Protein AF-A0A410DU16-F1 (afdb_monomer)

Organism: NCBI:txid2320868

pLDDT: mean 86.88, std 10.23, range [39.84, 97.38]

Nearest PDB structures (foldseek):
  6nq8-assembly2_B  TM=3.163E-01  e=2.434E+00  Bacillus subtilis subsp. subtilis str. 168
  6nq9-assembly3_C  TM=3.481E-01  e=3.899E+00  Bacillus subtilis subsp. subtilis str. 168
  5msj-assembly3_S  TM=2.789E-01  e=2.192E+00  Mus musculus
  4pgw-assembly1_A  TM=3.242E-01  e=4.562E+00  Bacillus subtilis subsp. subtilis str. 168

Secondary structure (DSSP, 8-state):
-HHHHHHHHHH--HHHHHHHHHHHHHHHHHHHHHHHHHHHHHHHHHHHHHHHHHHHHHHHHHIIIIIHHHHHHHHTTBTTHHHHGGGG---TT--HHHHHHHHHHHHHS---B-TTSS-HHHHHHHHHHHHHHHHHHHT-HHHHT-HHHHHHHHHHHHHHHHHHH-S-SSS--HHHHHHHHHHHHHHHHHHHHHHHHHHHHHHHH-HHHHHHHHHT-TTSHHHHHHTT--

Structure (mmCIF, N/CA/C/O backbone):
data_AF-A0A410DU16-F1
#
_entry.id   AF-A0A410DU16-F1
#
loop_
_atom_site.group_PDB
_atom_site.id
_atom_site.type_symbol
_atom_site.label_atom_id
_atom_site.label_alt_id
_atom_site.label_comp_id
_atom_site.label_asym_id
_atom_site.label_entity_id
_atom_site.label_seq_id
_atom_site.pdbx_PDB_ins_code
_atom_site.Cartn_x
_atom_site.Cartn_y
_atom_site.Cartn_z
_atom_site.occupancy
_atom_site.B_iso_or_equiv
_atom_site.auth_seq_id
_atom_site.auth_comp_id
_atom_site.auth_asym_id
_atom_site.auth_atom_id
_atom_site.pdbx_PDB_model_num
ATOM 1 N N . MET A 1 1 ? 30.727 -15.711 -45.299 1.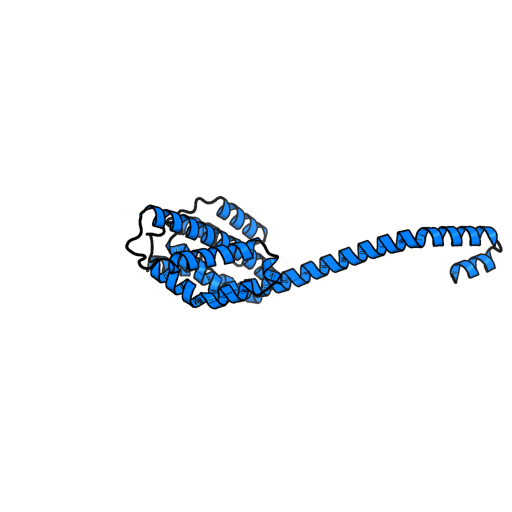00 63.16 1 MET A N 1
ATOM 2 C CA . MET A 1 1 ? 31.131 -16.554 -46.452 1.00 63.16 1 MET A CA 1
ATOM 3 C C . MET A 1 1 ? 31.460 -15.746 -47.708 1.00 63.16 1 MET A C 1
ATOM 5 O O . MET A 1 1 ? 32.570 -15.882 -48.192 1.00 63.16 1 MET A O 1
ATOM 9 N N . ILE A 1 2 ? 30.568 -14.872 -48.199 1.00 74.00 2 ILE A N 1
ATOM 10 C CA . ILE A 1 2 ? 30.805 -14.044 -49.408 1.00 74.00 2 ILE A CA 1
ATOM 11 C C . ILE A 1 2 ? 32.079 -13.181 -49.290 1.00 74.00 2 ILE A C 1
ATOM 13 O O . ILE A 1 2 ? 32.863 -13.114 -50.229 1.00 74.00 2 ILE A O 1
ATOM 17 N N . PHE A 1 3 ? 32.337 -12.606 -48.112 1.00 75.94 3 PHE A N 1
ATOM 18 C CA . PHE A 1 3 ? 33.553 -11.828 -47.848 1.00 75.94 3 PHE A CA 1
ATOM 19 C C . PHE A 1 3 ? 34.852 -12.648 -47.937 1.00 75.94 3 PHE A C 1
ATOM 21 O O . PHE A 1 3 ? 35.822 -12.162 -48.506 1.00 75.94 3 PHE A O 1
ATOM 28 N N . TYR A 1 4 ? 34.865 -13.905 -47.474 1.00 71.38 4 TYR A N 1
ATOM 29 C CA . TYR A 1 4 ? 36.048 -14.772 -47.590 1.00 71.38 4 TYR A CA 1
ATOM 30 C C . TYR A 1 4 ? 36.298 -15.211 -49.039 1.00 71.38 4 TYR A C 1
ATOM 32 O O . TYR A 1 4 ? 37.446 -15.276 -49.465 1.00 71.38 4 TYR A O 1
ATOM 40 N N . PHE A 1 5 ? 35.242 -15.451 -49.829 1.00 72.50 5 PHE A N 1
ATOM 41 C CA . PHE A 1 5 ? 35.388 -15.704 -51.269 1.00 72.50 5 PHE A CA 1
ATOM 42 C C . PHE A 1 5 ? 35.976 -14.493 -52.004 1.00 72.50 5 PHE A C 1
ATOM 44 O O . PHE A 1 5 ? 36.846 -14.656 -52.856 1.00 72.50 5 PHE A O 1
ATOM 51 N N . LEU A 1 6 ? 35.552 -13.282 -51.632 1.00 76.25 6 LEU A N 1
ATOM 52 C CA . LEU A 1 6 ? 36.102 -12.037 -52.167 1.00 76.25 6 LEU A CA 1
ATOM 53 C C . LEU A 1 6 ? 37.576 -11.845 -51.761 1.00 76.25 6 LEU A C 1
ATOM 55 O O . LEU A 1 6 ? 38.395 -11.443 -52.582 1.00 76.25 6 LEU A O 1
ATOM 59 N N . GLN A 1 7 ? 37.927 -12.188 -50.519 1.00 76.25 7 GLN A N 1
ATOM 60 C CA . GLN A 1 7 ? 39.298 -12.137 -50.005 1.00 76.25 7 GLN A CA 1
ATOM 61 C C . GLN A 1 7 ? 40.228 -13.113 -50.739 1.00 76.25 7 GLN A C 1
ATOM 63 O O . GLN A 1 7 ? 41.315 -12.714 -51.149 1.00 76.25 7 GLN A O 1
ATOM 68 N N . ILE A 1 8 ? 39.792 -14.354 -50.979 1.00 76.12 8 ILE A N 1
ATOM 69 C CA . ILE A 1 8 ? 40.562 -15.342 -51.755 1.00 76.12 8 ILE A CA 1
ATOM 70 C C . ILE A 1 8 ? 40.748 -14.872 -53.200 1.00 76.12 8 ILE A C 1
ATOM 72 O O . ILE A 1 8 ? 41.833 -15.023 -53.753 1.00 76.12 8 ILE A O 1
ATOM 76 N N . TYR A 1 9 ? 39.716 -14.275 -53.801 1.00 75.75 9 TYR A N 1
ATOM 77 C CA . TYR A 1 9 ? 39.776 -13.767 -55.173 1.00 75.75 9 TYR A CA 1
ATOM 78 C C . TYR A 1 9 ? 40.723 -12.564 -55.333 1.00 75.75 9 TYR A C 1
ATOM 80 O O . TYR A 1 9 ? 41.371 -12.427 -56.366 1.00 75.75 9 TYR A O 1
ATOM 88 N N . ILE A 1 10 ? 40.825 -11.692 -54.324 1.00 73.94 10 ILE A N 1
ATOM 89 C CA . ILE A 1 10 ? 41.677 -10.491 -54.377 1.00 73.94 10 ILE A CA 1
ATOM 90 C C . ILE A 1 10 ? 43.120 -10.806 -53.956 1.00 73.94 10 ILE A C 1
ATOM 92 O O . ILE A 1 10 ? 44.061 -10.427 -54.650 1.00 73.94 10 ILE A O 1
ATOM 96 N N . PHE A 1 11 ? 43.312 -11.513 -52.841 1.00 75.62 11 PHE A N 1
ATOM 97 C CA . PHE A 1 11 ? 44.629 -11.699 -52.219 1.00 75.62 11 PHE A CA 1
ATOM 98 C C . PHE A 1 11 ? 45.297 -13.033 -52.566 1.00 75.62 11 PHE A C 1
ATOM 100 O O . PHE A 1 11 ? 46.478 -13.198 -52.283 1.00 75.62 11 PHE A O 1
ATOM 107 N N . HIS A 1 12 ? 44.571 -13.969 -53.189 1.00 68.56 12 HIS A N 1
ATOM 108 C CA . HIS A 1 12 ? 45.061 -15.278 -53.644 1.00 68.56 12 HIS A CA 1
ATOM 109 C C . HIS A 1 12 ? 45.703 -16.170 -52.555 1.00 68.56 12 HIS A C 1
ATOM 111 O O . HIS A 1 12 ? 46.199 -17.251 -52.874 1.00 68.56 12 HIS A O 1
ATOM 117 N N . ASP A 1 13 ? 45.643 -15.787 -51.273 1.00 73.69 13 ASP A N 1
ATOM 118 C CA . ASP A 1 13 ? 46.157 -16.584 -50.156 1.00 73.69 13 ASP A CA 1
ATOM 119 C C . ASP A 1 13 ? 45.062 -17.455 -49.526 1.00 73.69 13 ASP A C 1
ATOM 121 O O . ASP A 1 13 ? 44.269 -17.042 -48.670 1.00 73.69 13 ASP A O 1
ATOM 125 N N . GLN A 1 14 ? 45.008 -18.698 -49.997 1.00 69.81 14 GLN A N 1
ATOM 126 C CA . GLN A 1 14 ? 44.018 -19.683 -49.574 1.00 69.81 14 GLN A CA 1
ATOM 127 C C . GLN A 1 14 ? 44.286 -20.229 -48.166 1.00 69.81 14 GLN A C 1
ATOM 129 O O . GLN A 1 14 ? 43.339 -20.625 -47.486 1.00 69.81 14 GLN A O 1
ATOM 134 N N . ARG A 1 15 ? 45.549 -20.263 -47.718 1.00 76.44 15 ARG A N 1
ATOM 135 C CA . ARG A 1 15 ? 45.917 -20.870 -46.428 1.00 76.44 15 ARG A CA 1
ATOM 136 C C . ARG A 1 15 ? 45.586 -19.938 -45.280 1.00 76.44 15 ARG A C 1
ATOM 138 O O . ARG A 1 15 ? 44.932 -20.368 -44.332 1.00 76.44 15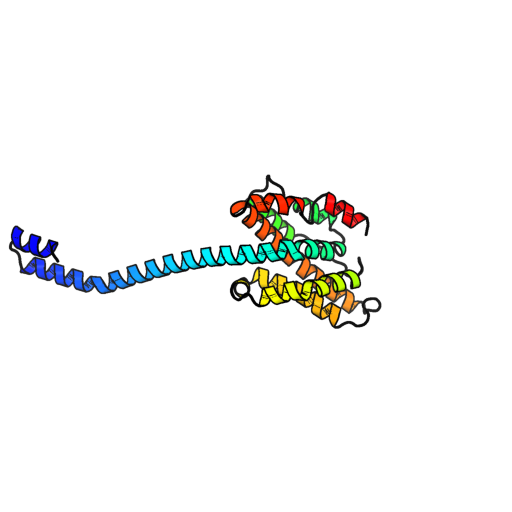 ARG A O 1
ATOM 145 N N . ASP A 1 16 ? 45.949 -18.671 -45.414 1.00 76.62 16 ASP A N 1
ATOM 146 C CA . ASP A 1 16 ? 45.667 -17.671 -44.387 1.00 76.62 16 ASP A CA 1
ATOM 147 C C . ASP A 1 16 ? 44.161 -17.442 -44.261 1.00 76.62 16 ASP A C 1
ATOM 149 O O . ASP A 1 16 ? 43.613 -17.427 -43.160 1.00 76.62 16 ASP A O 1
ATOM 153 N N . THR A 1 17 ? 43.446 -17.398 -45.390 1.00 80.00 17 THR A N 1
ATOM 154 C CA . THR A 1 17 ? 41.983 -17.271 -45.364 1.00 80.00 17 THR A CA 1
ATOM 155 C C . THR A 1 17 ? 41.303 -18.487 -44.720 1.00 80.00 17 THR A C 1
ATOM 157 O O . THR A 1 17 ? 40.337 -18.324 -43.974 1.00 80.00 17 THR A O 1
ATOM 160 N N . ALA A 1 18 ? 41.805 -19.706 -44.958 1.00 77.62 18 ALA A N 1
ATOM 161 C CA . ALA A 1 18 ? 41.285 -20.913 -44.313 1.00 77.62 18 ALA A CA 1
ATOM 162 C C . ALA A 1 18 ? 41.572 -20.940 -42.802 1.00 77.62 18 ALA A C 1
ATOM 164 O O . ALA A 1 18 ? 40.708 -21.350 -42.026 1.00 77.62 18 ALA A O 1
ATOM 165 N N . PHE A 1 19 ? 42.751 -20.473 -42.381 1.00 81.31 19 PHE A N 1
ATOM 166 C CA . PHE A 1 19 ? 43.105 -20.341 -40.968 1.00 81.31 19 PHE A CA 1
ATOM 167 C C . PHE A 1 19 ? 42.187 -19.344 -40.250 1.00 81.31 19 PHE A C 1
ATOM 169 O O . PHE A 1 19 ? 41.628 -19.681 -39.206 1.00 81.31 19 PHE A O 1
ATOM 176 N N . TYR A 1 20 ? 41.943 -18.168 -40.840 1.00 82.12 20 TYR A N 1
ATOM 177 C CA . TYR A 1 20 ? 41.002 -17.190 -40.285 1.00 82.12 20 TYR A CA 1
ATOM 178 C C . TYR A 1 20 ? 39.572 -17.729 -40.216 1.00 82.12 20 TYR A C 1
ATOM 180 O O . TYR A 1 20 ? 38.911 -17.570 -39.196 1.00 82.12 20 TYR A O 1
ATOM 188 N N . LEU A 1 21 ? 39.112 -18.451 -41.242 1.00 82.12 21 LEU A N 1
ATOM 189 C CA . LEU A 1 21 ? 37.781 -19.061 -41.235 1.00 82.12 21 LEU A CA 1
ATOM 190 C C . LEU A 1 21 ? 37.626 -20.100 -40.114 1.00 82.12 21 LEU A C 1
ATOM 192 O O . LEU A 1 21 ? 36.591 -20.129 -39.450 1.00 82.12 21 LEU A O 1
ATOM 196 N N . LEU A 1 22 ? 38.640 -20.941 -39.884 1.00 83.19 22 LEU A N 1
ATOM 197 C CA . LEU A 1 22 ? 38.643 -21.910 -38.782 1.00 83.19 22 LEU A CA 1
ATOM 198 C C . LEU A 1 22 ? 38.679 -21.223 -37.416 1.00 83.19 22 LEU A C 1
ATOM 200 O O . LEU A 1 22 ? 37.974 -21.653 -36.503 1.00 83.19 22 LEU A O 1
ATOM 204 N N . GLN A 1 23 ? 39.466 -20.154 -37.283 1.00 84.62 23 GLN A N 1
ATOM 205 C CA . GLN A 1 23 ? 39.518 -19.346 -36.071 1.00 84.62 23 GLN A CA 1
ATOM 206 C C . GLN A 1 23 ? 38.150 -18.719 -35.774 1.00 84.62 23 GLN A C 1
ATOM 208 O O . GLN A 1 23 ? 37.634 -18.884 -34.671 1.00 84.62 23 GLN A O 1
ATOM 213 N N . ASP A 1 24 ? 37.519 -18.080 -36.758 1.0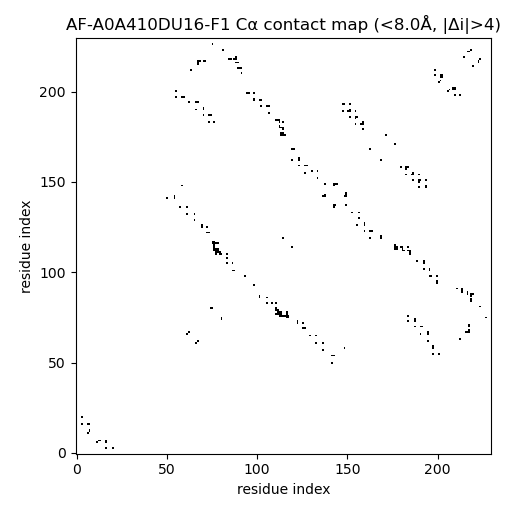0 85.75 24 ASP A N 1
ATOM 214 C CA . ASP A 1 24 ? 36.195 -17.476 -36.600 1.00 85.75 24 ASP A CA 1
ATOM 215 C C . ASP A 1 24 ? 35.138 -18.531 -36.254 1.00 85.75 24 ASP A C 1
ATOM 217 O O . ASP A 1 24 ? 34.347 -18.332 -35.331 1.00 85.75 24 ASP A O 1
ATOM 221 N N . LEU A 1 25 ? 35.172 -19.697 -36.910 1.00 87.44 25 LEU A N 1
ATOM 222 C CA . LEU A 1 25 ? 34.283 -20.820 -36.601 1.00 87.44 25 LEU A CA 1
ATOM 223 C C . LEU A 1 25 ? 34.469 -21.330 -35.162 1.00 87.44 25 LEU A C 1
ATOM 225 O O . LEU A 1 25 ? 33.485 -21.681 -34.513 1.00 87.44 25 LEU A O 1
ATOM 229 N N . ALA A 1 26 ? 35.700 -21.331 -34.644 1.00 90.12 26 ALA A N 1
ATOM 230 C CA . ALA A 1 26 ? 35.985 -21.692 -33.257 1.00 90.12 26 ALA A CA 1
ATOM 231 C C . ALA A 1 26 ? 35.434 -20.664 -32.248 1.00 90.12 26 ALA A C 1
ATOM 233 O O . ALA A 1 26 ? 35.103 -21.037 -31.122 1.00 90.12 26 ALA A O 1
ATOM 234 N N . PHE A 1 27 ? 35.280 -19.394 -32.644 1.00 91.50 27 PHE A N 1
ATOM 235 C CA . PHE A 1 27 ? 34.684 -18.339 -31.814 1.00 91.50 27 PHE A CA 1
ATOM 236 C C . PHE A 1 27 ? 33.149 -18.265 -31.894 1.00 91.50 27 PHE A C 1
ATOM 238 O O . PHE A 1 27 ? 32.527 -17.736 -30.969 1.00 91.50 27 PHE A O 1
ATOM 245 N N . VAL A 1 28 ? 32.513 -18.831 -32.930 1.00 94.25 28 VAL A N 1
ATOM 246 C CA . VAL A 1 28 ? 31.042 -18.831 -33.083 1.00 94.25 28 VAL A CA 1
ATOM 247 C C . VAL A 1 28 ? 30.305 -19.373 -31.846 1.00 94.25 28 VAL A C 1
ATOM 249 O O . VAL A 1 28 ? 29.375 -18.700 -31.399 1.00 94.25 28 VAL A O 1
ATOM 252 N N . PRO A 1 29 ? 30.680 -20.519 -31.234 1.00 93.38 29 PRO A N 1
ATOM 253 C CA . PRO A 1 29 ? 29.988 -21.020 -30.045 1.00 93.38 29 PRO A CA 1
ATOM 254 C C . PRO A 1 29 ? 29.987 -20.018 -28.884 1.00 93.38 29 PRO A C 1
ATOM 256 O O . PRO A 1 29 ? 28.958 -19.822 -28.240 1.00 93.38 29 PRO A O 1
ATOM 259 N N . LEU A 1 30 ? 31.113 -19.333 -28.656 1.00 94.50 30 LEU A N 1
ATOM 260 C CA . LEU A 1 30 ? 31.225 -18.303 -27.623 1.00 94.50 30 LEU A CA 1
ATOM 261 C C . LEU A 1 30 ? 30.321 -17.105 -27.939 1.00 94.50 30 LEU A C 1
ATOM 263 O O . LEU A 1 30 ? 29.602 -16.626 -27.063 1.00 94.50 30 LEU A O 1
ATOM 267 N N . GLN A 1 31 ? 30.317 -16.648 -29.193 1.00 94.69 31 GLN A N 1
ATOM 268 C CA . GLN A 1 31 ? 29.460 -15.548 -29.632 1.00 94.69 31 GLN A CA 1
ATOM 269 C C . GLN A 1 31 ? 27.975 -15.883 -29.454 1.00 94.69 31 GLN A C 1
ATOM 271 O O . GLN A 1 31 ? 27.224 -15.056 -28.941 1.00 94.69 31 GLN A O 1
ATOM 276 N N . VAL A 1 32 ? 27.553 -17.092 -29.834 1.00 96.50 32 VAL A N 1
ATOM 277 C CA . VAL A 1 32 ? 26.163 -17.544 -29.673 1.00 96.50 32 VAL A CA 1
ATOM 278 C C . VAL A 1 32 ? 25.769 -17.562 -28.197 1.00 96.50 32 VAL A C 1
ATOM 280 O O . VAL A 1 32 ? 24.693 -17.066 -27.869 1.00 96.50 32 VAL A O 1
ATOM 283 N N . ILE A 1 33 ? 26.633 -18.046 -27.297 1.00 96.94 33 ILE A N 1
ATOM 284 C CA . ILE A 1 33 ? 26.373 -18.022 -25.846 1.00 96.94 33 ILE A CA 1
ATOM 285 C C . ILE A 1 33 ? 26.183 -16.583 -25.352 1.00 96.94 33 ILE A C 1
ATOM 287 O O . ILE A 1 33 ? 25.196 -16.296 -24.678 1.00 96.94 33 ILE A O 1
ATOM 291 N N . ILE A 1 34 ? 27.090 -15.670 -25.715 1.00 96.62 34 ILE A N 1
ATOM 292 C CA . ILE A 1 34 ? 27.022 -14.265 -25.286 1.00 96.62 34 ILE A CA 1
ATOM 293 C C . ILE A 1 34 ? 25.732 -13.614 -25.787 1.00 96.62 34 ILE A C 1
ATOM 295 O O . ILE A 1 34 ? 24.997 -13.019 -25.003 1.00 96.62 34 ILE A O 1
ATOM 299 N N . VAL A 1 35 ? 25.430 -13.753 -27.080 1.00 97.12 35 VAL A N 1
ATOM 300 C CA . VAL A 1 35 ? 24.218 -13.185 -27.683 1.00 97.12 35 VAL A CA 1
ATOM 301 C C . VAL A 1 35 ? 22.961 -13.773 -27.041 1.00 97.12 35 VAL A C 1
ATOM 303 O O . VAL A 1 35 ? 22.036 -13.023 -26.749 1.00 97.12 35 VAL A O 1
ATOM 306 N N . THR A 1 36 ? 22.938 -15.076 -26.756 1.00 97.06 36 THR A N 1
ATOM 307 C CA . THR A 1 36 ? 21.795 -15.731 -26.098 1.00 97.06 36 THR A CA 1
ATOM 308 C C . THR A 1 36 ? 21.575 -15.182 -24.689 1.00 97.06 36 THR A C 1
ATOM 310 O O . THR A 1 36 ? 20.462 -14.783 -24.368 1.00 97.06 36 THR A O 1
ATOM 313 N N . ILE A 1 37 ? 22.630 -15.057 -23.872 1.00 96.31 37 ILE A N 1
ATOM 314 C CA . ILE A 1 37 ? 22.531 -14.479 -22.519 1.00 96.31 37 ILE A CA 1
ATOM 315 C C . ILE A 1 37 ? 22.039 -13.027 -22.575 1.00 96.31 37 ILE A C 1
ATOM 317 O O . ILE A 1 37 ? 21.200 -12.630 -21.767 1.00 96.31 37 ILE A O 1
ATOM 321 N N . LEU A 1 38 ? 22.542 -12.234 -23.524 1.00 96.88 38 LEU A N 1
ATOM 322 C CA . LEU A 1 38 ? 22.115 -10.845 -23.698 1.00 96.88 38 LEU A CA 1
ATOM 323 C C . LEU A 1 38 ? 20.640 -10.752 -24.102 1.00 96.88 38 LEU A C 1
ATOM 325 O O . LEU A 1 38 ? 19.900 -9.956 -23.524 1.00 96.88 38 LEU A O 1
ATOM 329 N N . ILE A 1 39 ? 20.199 -11.573 -25.059 1.00 96.56 39 ILE A N 1
ATOM 330 C CA . ILE A 1 39 ? 18.793 -11.626 -25.474 1.00 96.56 39 ILE A CA 1
ATOM 331 C C . ILE A 1 39 ? 17.915 -12.049 -24.296 1.00 96.56 39 ILE A C 1
ATOM 333 O O . ILE A 1 39 ? 16.936 -11.362 -24.012 1.00 96.56 39 ILE A O 1
ATOM 337 N N . ASP A 1 40 ? 18.285 -13.099 -23.562 1.00 95.56 40 ASP A N 1
ATOM 338 C CA . ASP A 1 40 ? 17.541 -13.566 -22.388 1.00 95.56 40 ASP A CA 1
ATOM 339 C C . ASP A 1 40 ? 17.396 -12.471 -21.327 1.00 95.56 40 ASP A C 1
ATOM 341 O O . ASP A 1 40 ? 16.327 -12.313 -20.739 1.00 95.56 40 ASP A O 1
ATOM 345 N N . GLN A 1 41 ? 18.446 -11.686 -21.074 1.00 93.81 41 GLN A N 1
ATOM 346 C CA . GLN A 1 41 ? 18.384 -10.566 -20.131 1.00 93.81 41 GLN A CA 1
ATOM 347 C C . GLN A 1 41 ? 17.433 -9.464 -20.606 1.00 93.81 41 GLN A C 1
ATOM 349 O O . GLN A 1 41 ? 16.646 -8.953 -19.810 1.00 93.81 41 GLN A O 1
ATOM 354 N N . ILE A 1 42 ? 17.473 -9.117 -21.894 1.00 95.38 42 ILE A N 1
ATOM 355 C CA . ILE A 1 42 ? 16.580 -8.108 -22.481 1.00 95.38 42 ILE A CA 1
ATOM 356 C C . ILE A 1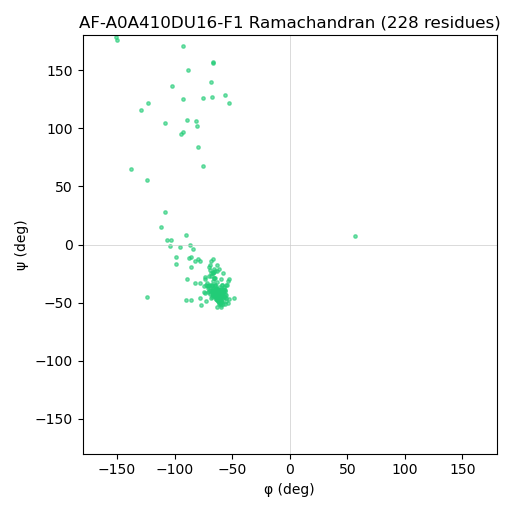 42 ? 15.123 -8.581 -22.423 1.00 95.38 42 ILE A C 1
ATOM 358 O O . ILE A 1 42 ? 14.240 -7.806 -22.048 1.00 95.38 42 ILE A O 1
ATOM 362 N N . VAL A 1 43 ? 14.869 -9.848 -22.760 1.00 94.62 43 VAL A N 1
ATOM 363 C CA . VAL A 1 43 ? 13.534 -10.458 -22.693 1.00 94.62 43 VAL A CA 1
ATOM 364 C C . VAL A 1 43 ? 13.022 -10.444 -21.255 1.00 94.62 43 VAL A C 1
ATOM 366 O O . VAL A 1 43 ? 11.950 -9.895 -21.010 1.00 94.62 43 VAL A O 1
ATOM 369 N N . LYS A 1 44 ? 13.817 -10.924 -20.290 1.00 89.88 44 LYS A N 1
ATOM 370 C CA . LYS A 1 44 ? 13.455 -10.913 -18.862 1.00 89.88 44 LYS A CA 1
ATOM 371 C C . LYS A 1 44 ? 13.165 -9.510 -18.345 1.00 89.88 44 LYS A C 1
ATOM 373 O O . LYS A 1 44 ? 12.204 -9.315 -17.608 1.00 89.88 44 LYS A O 1
ATOM 378 N N . TYR A 1 45 ? 13.969 -8.524 -18.734 1.00 86.81 45 TYR A N 1
ATOM 379 C CA . TYR A 1 45 ? 13.750 -7.136 -18.333 1.00 86.81 45 TYR A CA 1
ATOM 380 C C . TYR A 1 45 ? 12.410 -6.599 -18.851 1.00 86.81 45 TYR A C 1
ATOM 382 O O . TYR A 1 45 ? 11.666 -5.953 -18.114 1.00 86.81 45 TYR A O 1
ATOM 390 N N . LYS A 1 46 ? 12.067 -6.905 -20.106 1.00 88.25 46 LYS A N 1
ATOM 391 C CA . LYS A 1 46 ? 10.783 -6.511 -20.691 1.00 88.25 46 LYS A CA 1
ATOM 392 C C . LYS A 1 46 ? 9.602 -7.225 -20.028 1.00 88.25 46 LYS A C 1
ATOM 394 O O . LYS A 1 46 ? 8.619 -6.570 -19.694 1.00 88.25 46 LYS A O 1
ATOM 399 N N . GLU A 1 47 ? 9.718 -8.527 -19.777 1.00 86.81 47 GLU A N 1
ATOM 400 C CA . GLU A 1 47 ? 8.701 -9.301 -19.053 1.00 86.81 47 GLU A CA 1
ATOM 401 C C . GLU A 1 47 ? 8.456 -8.746 -17.646 1.00 86.81 47 GLU A C 1
ATOM 403 O O . GLU A 1 47 ? 7.306 -8.590 -17.239 1.00 86.81 47 GLU A O 1
ATOM 408 N N . GLN A 1 48 ? 9.517 -8.370 -16.924 1.00 81.25 48 GLN A N 1
ATOM 409 C CA . GLN A 1 48 ? 9.400 -7.731 -15.610 1.00 81.25 48 GLN A CA 1
ATOM 410 C C . GLN A 1 48 ? 8.630 -6.407 -15.678 1.00 81.25 48 GLN A C 1
ATOM 412 O O . GLN A 1 48 ? 7.762 -6.165 -14.839 1.00 81.25 48 GLN A O 1
ATOM 417 N N . GLN A 1 49 ? 8.899 -5.563 -16.679 1.00 79.38 49 GLN A N 1
ATOM 418 C CA . GLN A 1 49 ? 8.156 -4.311 -16.859 1.00 79.38 49 GLN A CA 1
ATOM 419 C C . GLN A 1 49 ? 6.674 -4.548 -17.175 1.00 79.38 49 GLN A C 1
ATOM 421 O O . GLN A 1 49 ? 5.806 -3.871 -16.618 1.00 79.38 49 GLN A O 1
ATOM 426 N N . ASP A 1 50 ? 6.375 -5.502 -18.056 1.00 81.19 50 ASP A N 1
ATOM 427 C CA . ASP A 1 50 ? 4.998 -5.825 -18.435 1.00 81.19 50 ASP A CA 1
ATOM 428 C C . ASP A 1 50 ? 4.223 -6.435 -17.261 1.00 81.19 50 ASP A C 1
ATOM 430 O O . ASP A 1 50 ? 3.054 -6.098 -17.048 1.00 81.19 50 ASP A O 1
ATOM 434 N N . ASN A 1 51 ? 4.872 -7.278 -16.456 1.00 79.50 51 ASN A N 1
ATOM 435 C CA . ASN A 1 51 ? 4.297 -7.801 -15.220 1.00 79.50 51 ASN A CA 1
ATOM 436 C C . ASN A 1 51 ? 4.018 -6.669 -14.231 1.00 79.50 51 ASN A C 1
ATOM 438 O O . ASN A 1 51 ? 2.887 -6.550 -13.764 1.00 79.50 51 ASN A O 1
ATOM 442 N N . PHE A 1 52 ? 4.983 -5.777 -13.991 1.00 77.12 52 PHE A N 1
ATOM 443 C CA . PHE A 1 52 ? 4.800 -4.642 -13.087 1.00 77.12 52 PHE A CA 1
ATOM 444 C C . PHE A 1 52 ? 3.590 -3.781 -13.474 1.00 77.12 52 PHE A C 1
ATOM 446 O O . PHE A 1 52 ? 2.762 -3.464 -12.624 1.00 77.12 52 PHE A O 1
ATOM 453 N N . LYS A 1 53 ? 3.408 -3.484 -14.768 1.00 77.19 53 LYS A N 1
ATOM 454 C CA . LYS A 1 53 ? 2.220 -2.761 -15.255 1.00 77.19 53 LYS A CA 1
ATOM 455 C C . LYS A 1 53 ? 0.917 -3.503 -14.962 1.00 77.19 53 LYS A C 1
ATOM 457 O O . LYS A 1 53 ? -0.043 -2.876 -14.517 1.00 77.19 53 LYS A O 1
ATOM 462 N N . LYS A 1 54 ? 0.869 -4.819 -15.199 1.00 80.69 54 LYS A N 1
ATOM 463 C CA . LYS A 1 54 ? -0.318 -5.644 -14.912 1.00 80.69 54 LYS A CA 1
ATOM 464 C C . LYS A 1 54 ? -0.653 -5.630 -13.423 1.00 80.69 54 LYS A C 1
ATOM 466 O O . LYS A 1 54 ? -1.805 -5.400 -13.072 1.00 80.69 54 LYS A O 1
ATOM 471 N N . ILE A 1 55 ? 0.342 -5.817 -12.560 1.00 81.19 55 ILE A N 1
ATOM 472 C CA . ILE A 1 55 ? 0.175 -5.767 -11.102 1.00 81.19 55 ILE A CA 1
ATOM 473 C C . ILE A 1 55 ? -0.348 -4.403 -10.657 1.00 81.19 55 ILE A C 1
ATOM 475 O O . ILE A 1 55 ? -1.324 -4.341 -9.914 1.00 81.19 55 ILE A O 1
ATOM 479 N N . SER A 1 56 ? 0.222 -3.311 -11.163 1.00 81.81 56 SER A N 1
ATOM 480 C CA . SER A 1 56 ? -0.213 -1.957 -10.815 1.00 81.81 56 SER A CA 1
ATOM 481 C C . SER A 1 56 ? -1.680 -1.679 -11.139 1.00 81.81 56 SER A C 1
ATOM 483 O O . SER A 1 56 ? -2.347 -0.966 -10.389 1.00 81.81 56 SER A O 1
ATOM 485 N N . VAL A 1 57 ? -2.210 -2.254 -12.225 1.00 83.44 57 VAL A N 1
ATOM 486 C CA . VAL A 1 57 ? -3.644 -2.167 -12.555 1.00 83.44 57 VAL A CA 1
ATOM 487 C C . VAL A 1 57 ? -4.483 -2.856 -11.480 1.00 83.44 57 VAL A C 1
ATOM 489 O O . VAL A 1 57 ? -5.478 -2.292 -11.026 1.00 83.44 57 VAL A O 1
ATOM 492 N N . VAL A 1 58 ? -4.067 -4.042 -11.036 1.00 87.00 58 VAL A N 1
ATOM 493 C CA . VAL A 1 58 ? -4.786 -4.813 -10.012 1.00 87.00 58 VAL A CA 1
ATOM 494 C C . VAL A 1 58 ? -4.724 -4.115 -8.649 1.00 87.00 58 VAL A C 1
ATOM 496 O O . VAL A 1 58 ? -5.757 -3.939 -8.005 1.00 87.00 58 VAL A O 1
ATOM 499 N N . ILE A 1 59 ? -3.546 -3.625 -8.249 1.00 89.06 59 ILE A N 1
ATOM 500 C CA . ILE A 1 59 ? -3.368 -2.800 -7.043 1.00 89.06 59 ILE A CA 1
ATOM 501 C C . ILE A 1 59 ? -4.273 -1.560 -7.110 1.00 89.06 59 ILE A C 1
ATOM 503 O O . ILE A 1 59 ? -4.935 -1.205 -6.132 1.00 89.06 59 ILE A O 1
ATOM 507 N N . GLY A 1 60 ? -4.357 -0.917 -8.278 1.00 88.75 60 GLY A N 1
ATOM 508 C CA . GLY A 1 60 ? -5.224 0.238 -8.483 1.00 88.75 60 GLY A CA 1
ATOM 509 C C . GLY A 1 60 ? -6.714 -0.074 -8.368 1.00 88.75 60 GLY A C 1
ATOM 510 O O . GLY A 1 60 ? -7.452 0.713 -7.766 1.00 88.75 60 GLY A O 1
ATOM 511 N N . ALA A 1 61 ? -7.157 -1.221 -8.886 1.00 88.75 61 ALA A N 1
ATOM 512 C CA . ALA A 1 61 ? -8.526 -1.699 -8.702 1.00 88.75 61 ALA A CA 1
ATOM 513 C C . ALA A 1 61 ? -8.828 -1.919 -7.211 1.00 88.75 61 ALA A C 1
ATOM 515 O O . ALA A 1 61 ? -9.802 -1.366 -6.696 1.00 88.75 61 ALA A O 1
ATOM 516 N N . PHE A 1 62 ? -7.930 -2.599 -6.488 1.00 92.25 62 PHE A N 1
ATOM 517 C CA . PHE A 1 62 ? -8.062 -2.807 -5.045 1.00 92.25 62 PHE A CA 1
ATOM 518 C C . PHE A 1 62 ? -8.204 -1.489 -4.274 1.00 92.25 62 PHE A C 1
ATOM 520 O O . PHE A 1 62 ? -9.146 -1.334 -3.494 1.00 92.25 62 PHE A O 1
ATOM 527 N N . PHE A 1 63 ? -7.313 -0.513 -4.486 1.00 92.31 63 PHE A N 1
ATOM 528 C CA . PHE A 1 63 ? -7.381 0.760 -3.758 1.00 92.31 63 PHE A CA 1
ATOM 529 C C . PHE A 1 63 ? -8.620 1.585 -4.108 1.00 92.31 63 PHE A C 1
ATOM 531 O O . PHE A 1 63 ? -9.145 2.288 -3.240 1.00 92.31 63 PHE A O 1
ATOM 538 N N . THR A 1 64 ? -9.107 1.482 -5.344 1.00 87.50 64 THR A N 1
ATOM 539 C CA . THR A 1 64 ? -10.316 2.184 -5.791 1.00 87.50 64 THR A CA 1
ATOM 540 C C . THR A 1 64 ? -11.581 1.629 -5.141 1.00 87.50 64 THR A C 1
ATOM 542 O O . THR A 1 64 ? -12.466 2.415 -4.790 1.00 87.50 64 THR A O 1
ATOM 545 N N . GLU A 1 65 ? -11.668 0.310 -4.977 1.00 88.31 65 GLU A N 1
ATOM 546 C CA . GLU A 1 65 ? -12.864 -0.375 -4.473 1.00 88.31 65 GLU A CA 1
ATOM 547 C C . GLU A 1 65 ? -12.863 -0.529 -2.948 1.00 88.31 65 GLU A C 1
ATOM 549 O O . GLU A 1 65 ? -13.842 -0.187 -2.283 1.00 88.31 65 GLU A O 1
ATOM 554 N N . THR A 1 66 ? -11.749 -0.993 -2.380 1.00 92.44 66 THR A N 1
ATOM 555 C CA . THR A 1 66 ? -11.672 -1.415 -0.975 1.00 92.44 66 THR A CA 1
ATOM 556 C C . THR A 1 66 ? -10.586 -0.662 -0.211 1.00 92.44 66 THR A C 1
ATOM 558 O O . THR A 1 66 ? -10.844 -0.169 0.888 1.00 92.44 66 THR A O 1
ATOM 561 N N . GLY A 1 67 ? -9.386 -0.518 -0.778 1.00 94.06 67 GLY A N 1
ATOM 562 C CA . GLY A 1 67 ? -8.190 -0.139 -0.022 1.00 94.06 67 GLY A CA 1
ATOM 563 C C . GLY A 1 67 ? -8.258 1.238 0.642 1.00 94.06 67 GLY A C 1
ATOM 564 O O . GLY A 1 67 ? -7.929 1.367 1.819 1.00 94.06 67 GLY A O 1
ATOM 565 N N . VAL A 1 68 ? -8.757 2.266 -0.052 1.00 93.69 68 VAL A N 1
ATOM 566 C CA . VAL A 1 68 ? -8.897 3.611 0.545 1.00 93.69 68 VAL A CA 1
ATOM 567 C C . VAL A 1 68 ? -9.893 3.612 1.712 1.00 93.69 68 VAL A C 1
ATOM 569 O O . VAL A 1 68 ? -9.651 4.252 2.734 1.00 93.69 68 VAL A O 1
ATOM 572 N N . ASN A 1 69 ? -11.005 2.884 1.590 1.00 93.56 69 ASN A N 1
ATOM 573 C CA . ASN A 1 69 ? -11.984 2.776 2.672 1.00 93.56 69 ASN A CA 1
ATOM 574 C C . ASN A 1 69 ? -11.463 1.913 3.824 1.00 93.56 69 ASN A C 1
ATOM 576 O O . ASN A 1 69 ? -11.754 2.220 4.977 1.00 93.56 69 ASN A O 1
ATOM 580 N N . ALA A 1 70 ? -10.660 0.889 3.537 1.00 95.44 70 ALA A N 1
ATOM 581 C CA . ALA A 1 70 ? -9.990 0.094 4.558 1.00 95.44 70 ALA A CA 1
ATOM 582 C C . ALA A 1 70 ? -9.028 0.959 5.382 1.00 95.44 70 ALA A C 1
ATOM 584 O O . ALA A 1 70 ? -9.101 0.931 6.605 1.00 95.44 70 ALA A O 1
ATOM 585 N N . ILE A 1 71 ? -8.226 1.820 4.740 1.00 96.38 71 ILE A N 1
ATOM 586 C CA . ILE A 1 71 ? -7.370 2.785 5.452 1.00 96.38 71 ILE A CA 1
ATOM 587 C C . ILE A 1 71 ? -8.205 3.680 6.374 1.00 96.38 71 ILE A C 1
ATOM 589 O O . ILE A 1 71 ? -7.834 3.853 7.530 1.00 96.38 71 ILE A O 1
ATOM 593 N N . ARG A 1 72 ? -9.349 4.207 5.911 1.00 93.75 72 ARG A N 1
ATOM 594 C CA . ARG A 1 72 ? -10.237 5.025 6.760 1.00 93.75 72 ARG A CA 1
ATOM 595 C C . ARG A 1 72 ? -10.757 4.249 7.971 1.00 93.75 72 ARG A C 1
ATOM 597 O O . ARG A 1 72 ? -10.611 4.723 9.091 1.00 93.75 72 ARG A O 1
ATOM 604 N N . ASN A 1 73 ? -11.296 3.049 7.755 1.00 94.31 73 ASN A N 1
ATOM 605 C CA . ASN A 1 73 ? -11.840 2.207 8.827 1.00 94.31 73 ASN A CA 1
ATOM 606 C C . ASN A 1 73 ? -10.765 1.703 9.801 1.00 94.31 73 ASN A C 1
ATOM 608 O O . ASN A 1 73 ? -11.087 1.402 10.938 1.00 94.31 73 ASN A O 1
ATOM 612 N N . LEU A 1 74 ? -9.502 1.614 9.386 1.00 95.69 74 LEU A N 1
ATOM 613 C CA . LEU A 1 74 ? -8.385 1.314 10.285 1.00 95.69 74 LEU A CA 1
ATOM 614 C C . LEU A 1 74 ? -7.894 2.577 11.015 1.00 95.69 74 LEU A C 1
ATOM 616 O O . LEU A 1 74 ? -7.483 2.510 12.168 1.00 95.69 74 LEU A O 1
ATOM 620 N N . SER A 1 75 ? -7.968 3.745 10.367 1.00 94.31 75 SER A N 1
ATOM 621 C CA . SER A 1 75 ? -7.469 5.011 10.916 1.00 94.31 75 SER A CA 1
ATOM 622 C C . SER A 1 75 ? -8.237 5.517 12.136 1.00 94.31 75 SER A C 1
ATOM 624 O O . SER A 1 75 ? -7.658 6.241 12.938 1.00 94.31 75 SER A O 1
ATOM 626 N N . VAL A 1 76 ? -9.504 5.127 12.312 1.00 93.88 76 VAL A N 1
ATOM 627 C CA . VAL A 1 76 ? -10.307 5.528 13.485 1.00 93.88 76 VAL A CA 1
ATOM 628 C C . VAL A 1 76 ? -9.766 4.952 14.796 1.00 93.88 76 VAL A C 1
ATOM 630 O O . VAL A 1 76 ? -10.018 5.509 15.856 1.00 93.88 76 VAL A O 1
ATOM 633 N N . PHE A 1 77 ? -8.976 3.877 14.729 1.00 95.06 77 PHE A N 1
ATOM 634 C CA . PHE A 1 77 ? -8.305 3.290 15.891 1.00 95.06 77 PHE A CA 1
ATOM 635 C C . PHE A 1 77 ? -6.971 3.981 16.221 1.00 95.06 77 PHE A C 1
ATOM 637 O O . PHE A 1 77 ? -6.311 3.625 17.195 1.00 95.06 77 PHE A O 1
ATOM 644 N N . ASN A 1 78 ? -6.535 4.948 15.404 1.00 95.25 78 ASN A N 1
ATOM 645 C CA . ASN A 1 78 ? -5.265 5.646 15.568 1.00 95.25 78 ASN A CA 1
ATOM 646 C C . ASN A 1 78 ? -5.416 6.888 16.456 1.00 95.25 78 ASN A C 1
ATOM 648 O O . ASN A 1 78 ? -5.905 7.932 16.018 1.00 95.25 78 ASN A O 1
ATOM 652 N N . LEU A 1 79 ? -4.908 6.799 17.685 1.00 94.19 79 LEU A N 1
ATOM 653 C CA . LEU A 1 79 ? -5.002 7.861 18.687 1.00 94.19 79 LEU A CA 1
ATOM 654 C C . LEU A 1 79 ? -4.215 9.121 18.304 1.00 94.19 79 LEU A C 1
ATOM 656 O O . LEU A 1 79 ? -4.597 10.227 18.687 1.00 94.19 79 LEU A O 1
ATOM 660 N N . ASN A 1 80 ? -3.138 8.985 17.526 1.00 93.50 80 ASN A N 1
ATOM 661 C CA . 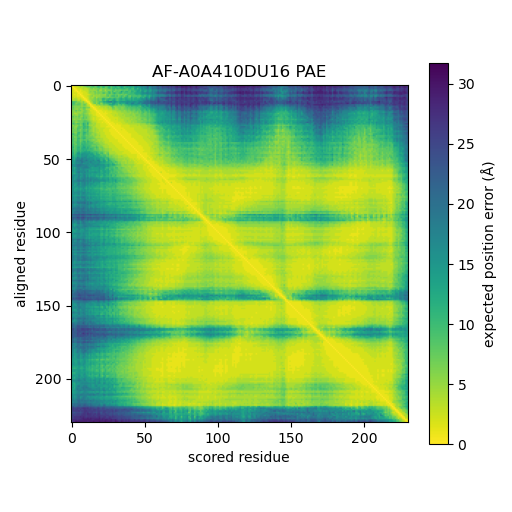ASN A 1 80 ? -2.346 10.109 17.027 1.00 93.50 80 ASN A CA 1
ATOM 662 C C . ASN A 1 80 ? -2.531 10.358 15.521 1.00 93.50 80 ASN A C 1
ATOM 664 O O . ASN A 1 80 ? -1.661 10.941 14.870 1.00 93.50 80 ASN A O 1
ATOM 668 N N . PHE A 1 81 ? -3.697 9.998 14.965 1.00 90.62 81 PHE A N 1
ATOM 669 C CA . PHE A 1 81 ? -4.020 10.170 13.543 1.00 90.62 81 PHE A CA 1
ATOM 670 C C . PHE A 1 81 ? -3.714 11.573 13.010 1.00 90.62 81 PHE A C 1
ATOM 672 O O . PHE A 1 81 ? -3.099 11.705 11.958 1.00 90.62 81 PHE A O 1
ATOM 679 N N . HIS A 1 82 ? -4.098 12.622 13.745 1.00 88.06 82 HIS A N 1
ATOM 680 C CA . HIS A 1 82 ? -3.916 14.010 13.310 1.00 88.06 82 HIS A CA 1
ATOM 681 C C . HIS A 1 82 ? -2.441 14.433 13.207 1.00 88.06 82 HIS A C 1
ATOM 683 O O . HIS A 1 82 ? -2.102 15.328 12.434 1.00 88.06 82 HIS A O 1
ATOM 689 N N . GLU A 1 83 ? -1.552 13.844 14.006 1.00 89.06 83 GLU A N 1
ATOM 690 C CA . GLU A 1 83 ? -0.112 14.088 13.889 1.00 89.06 83 GLU A CA 1
ATOM 691 C C . GLU A 1 83 ? 0.435 13.401 12.637 1.00 89.06 83 GLU A C 1
ATOM 693 O O . GLU A 1 83 ? 1.069 14.046 11.804 1.00 89.06 83 GLU A O 1
ATOM 698 N N . ILE A 1 84 ? 0.085 12.126 12.463 1.00 89.38 84 ILE A N 1
ATOM 699 C CA . ILE A 1 84 ? 0.527 11.287 11.348 1.00 89.38 84 ILE A CA 1
ATOM 700 C C . ILE A 1 84 ? 0.006 11.800 9.996 1.00 89.38 84 ILE A C 1
ATOM 702 O O . ILE A 1 84 ? 0.737 11.808 9.006 1.00 89.38 84 ILE A O 1
ATOM 706 N N . SER A 1 85 ? -1.239 12.278 9.929 1.00 87.88 85 SER A N 1
ATOM 707 C CA . SER A 1 85 ? -1.878 12.700 8.676 1.00 87.88 85 SER A CA 1
ATOM 708 C C . SER A 1 85 ? -1.240 13.944 8.048 1.00 87.88 85 SER A C 1
ATOM 710 O O . SER A 1 85 ? -1.358 14.144 6.837 1.00 87.88 85 SER A O 1
ATOM 712 N N . LYS A 1 86 ? -0.551 14.786 8.835 1.00 84.94 86 LYS A N 1
ATOM 713 C CA . LYS A 1 86 ? 0.090 16.020 8.337 1.00 84.94 86 LYS A CA 1
ATOM 714 C C . LYS A 1 86 ? 1.127 15.730 7.257 1.00 84.94 86 LYS A C 1
ATOM 716 O O . LYS A 1 86 ? 1.159 16.430 6.248 1.00 84.94 86 LYS A O 1
ATOM 721 N N . ASN A 1 87 ? 1.894 14.656 7.424 1.00 83.00 87 ASN A N 1
ATOM 722 C CA . ASN A 1 87 ? 2.951 14.272 6.487 1.00 83.00 87 ASN A CA 1
ATOM 723 C C . ASN A 1 87 ? 2.422 13.401 5.330 1.00 83.00 87 ASN A C 1
ATOM 725 O O . ASN A 1 87 ? 3.175 13.035 4.436 1.00 83.00 87 ASN A O 1
ATOM 729 N N . LEU A 1 88 ? 1.116 13.096 5.310 1.00 87.00 88 LEU A N 1
ATOM 730 C CA . LEU A 1 88 ? 0.454 12.234 4.319 1.00 87.00 88 LEU A CA 1
ATOM 731 C C . LEU A 1 88 ? -0.509 13.001 3.398 1.00 87.00 88 LEU A C 1
ATOM 733 O O . LEU A 1 88 ? -1.334 12.414 2.690 1.00 87.00 88 LEU A O 1
ATOM 737 N N . SER A 1 89 ? -0.406 14.331 3.382 1.00 80.56 89 SER A N 1
ATOM 738 C CA . SER A 1 89 ? -1.199 15.206 2.514 1.00 80.56 89 SER A CA 1
ATOM 739 C C . SER A 1 89 ? -0.693 15.171 1.065 1.00 80.56 89 SER A C 1
ATOM 741 O O . SER A 1 89 ? -0.153 16.151 0.553 1.00 80.56 89 SER A O 1
ATOM 743 N N . VAL A 1 90 ? -0.865 14.019 0.408 1.00 81.62 90 VAL A N 1
ATOM 744 C CA . VAL A 1 90 ? -0.545 13.807 -1.010 1.00 81.62 90 VAL A CA 1
ATOM 745 C C . VAL A 1 90 ? -1.292 14.820 -1.873 1.00 81.62 90 VAL A C 1
ATOM 747 O O . VAL A 1 90 ? -2.517 14.938 -1.776 1.00 81.62 90 VAL A O 1
ATOM 750 N N . GLY A 1 91 ? -0.556 15.512 -2.743 1.00 81.12 91 GLY A N 1
ATOM 751 C CA . GLY A 1 91 ? -1.099 16.505 -3.666 1.00 81.12 91 GLY A CA 1
ATOM 752 C C . GLY A 1 91 ? -0.304 16.622 -4.965 1.00 81.12 91 GLY A C 1
ATOM 753 O O . GLY A 1 91 ? 0.754 16.015 -5.136 1.00 81.12 91 GLY A O 1
ATOM 754 N N . ASP A 1 92 ? -0.804 17.447 -5.886 1.00 79.75 92 ASP A N 1
ATOM 755 C CA . ASP A 1 92 ? -0.283 17.551 -7.256 1.00 79.75 92 ASP A CA 1
ATOM 756 C C . ASP A 1 92 ? 1.184 18.008 -7.342 1.00 79.75 92 ASP A C 1
ATOM 758 O O . ASP A 1 92 ? 1.862 17.704 -8.324 1.00 79.75 92 ASP A O 1
ATOM 762 N N . SER A 1 93 ? 1.719 18.659 -6.307 1.00 84.94 93 SER A N 1
ATOM 763 C CA . SER A 1 93 ? 3.121 19.088 -6.237 1.00 84.94 93 SER A CA 1
ATOM 764 C C . SER A 1 93 ? 4.112 17.983 -5.851 1.00 84.94 93 SER A C 1
ATOM 766 O O . SER A 1 93 ? 5.311 18.184 -6.011 1.00 84.94 93 SER A O 1
ATOM 768 N N . TRP A 1 94 ? 3.647 16.824 -5.368 1.00 91.31 94 TRP A N 1
ATOM 769 C CA . TRP A 1 94 ? 4.528 15.784 -4.821 1.00 91.31 94 TRP A CA 1
ATOM 770 C C . TRP A 1 94 ? 5.419 15.136 -5.879 1.00 91.31 94 TRP A C 1
ATOM 772 O O . TRP A 1 94 ? 4.943 14.612 -6.885 1.00 91.31 94 TRP A O 1
ATOM 782 N N . THR A 1 95 ? 6.714 15.108 -5.637 1.00 91.44 95 THR A N 1
ATOM 783 C CA . THR A 1 95 ? 7.698 14.386 -6.443 1.00 91.44 95 THR A CA 1
ATOM 784 C C . THR A 1 95 ? 7.937 12.982 -5.888 1.00 91.44 95 THR A C 1
ATOM 786 O O . THR A 1 95 ? 7.533 12.657 -4.772 1.00 91.44 95 THR A O 1
ATOM 789 N N . ASP A 1 96 ? 8.659 12.145 -6.632 1.00 90.81 96 ASP A N 1
ATOM 790 C CA . ASP A 1 96 ? 9.093 10.823 -6.153 1.00 90.81 96 ASP A CA 1
ATOM 791 C C . ASP A 1 96 ? 9.862 10.893 -4.833 1.0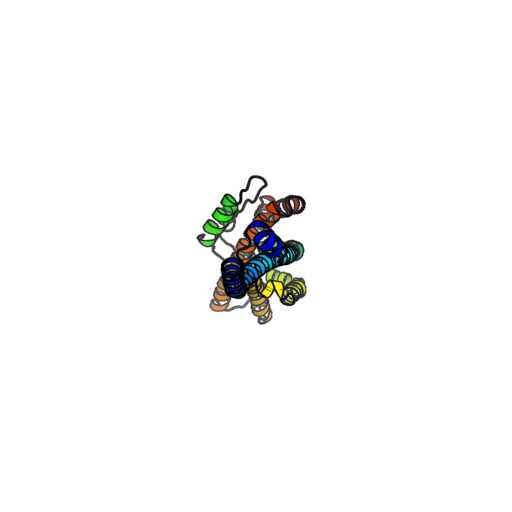0 90.81 96 ASP A C 1
ATOM 793 O O . ASP A 1 96 ? 9.748 10.008 -3.986 1.00 90.81 96 ASP A O 1
ATOM 797 N N . LYS A 1 97 ? 10.646 11.961 -4.653 1.00 92.06 97 LYS A N 1
ATOM 798 C CA . LYS A 1 97 ? 11.401 12.198 -3.426 1.00 92.06 97 LYS A CA 1
ATOM 799 C C . LYS A 1 97 ? 10.464 12.435 -2.243 1.00 92.06 97 LYS A C 1
ATOM 801 O O . LYS A 1 97 ? 10.730 11.916 -1.165 1.00 92.06 97 LYS A O 1
ATOM 806 N N . ASP A 1 98 ? 9.369 13.159 -2.458 1.00 93.56 98 ASP A N 1
ATOM 807 C CA . ASP A 1 98 ? 8.378 13.435 -1.417 1.00 93.56 98 ASP A CA 1
ATOM 808 C C . ASP A 1 98 ? 7.652 12.154 -0.997 1.00 93.56 98 ASP A C 1
ATOM 810 O O . ASP A 1 98 ? 7.523 11.897 0.196 1.00 93.56 98 ASP A O 1
ATOM 814 N N . TYR A 1 99 ? 7.290 11.284 -1.950 1.00 94.00 99 TYR A N 1
ATOM 815 C CA . TYR A 1 99 ? 6.741 9.960 -1.628 1.00 94.00 99 TYR A CA 1
ATOM 816 C C . TYR A 1 99 ? 7.718 9.098 -0.829 1.00 94.00 99 TYR A C 1
ATOM 818 O O . TYR A 1 99 ? 7.334 8.519 0.184 1.00 94.00 99 TYR A O 1
ATOM 826 N N . ASN A 1 100 ? 8.982 9.028 -1.252 1.00 93.06 100 ASN A N 1
ATOM 827 C CA . ASN A 1 100 ? 9.996 8.240 -0.551 1.00 93.06 100 ASN A CA 1
ATOM 828 C C . ASN A 1 100 ? 10.239 8.760 0.872 1.00 93.06 100 ASN A C 1
ATOM 830 O O . ASN A 1 100 ? 10.361 7.964 1.805 1.00 93.06 100 ASN A O 1
ATOM 834 N N . ASN A 1 101 ? 10.275 10.083 1.048 1.00 93.50 101 ASN A N 1
ATOM 835 C CA . ASN A 1 101 ? 10.388 10.709 2.361 1.00 93.50 101 ASN A CA 1
ATOM 836 C C . ASN A 1 101 ? 9.162 10.401 3.226 1.00 93.50 101 ASN A C 1
ATOM 838 O O . ASN A 1 101 ? 9.331 9.953 4.354 1.00 93.50 101 ASN A O 1
ATOM 842 N N . ALA A 1 102 ? 7.948 10.546 2.688 1.00 94.38 102 ALA A N 1
ATOM 843 C CA . ALA A 1 102 ? 6.716 10.245 3.411 1.00 94.38 102 ALA A CA 1
ATOM 844 C C . ALA A 1 102 ? 6.644 8.774 3.847 1.00 94.38 102 ALA A C 1
ATOM 846 O O . ALA A 1 102 ? 6.296 8.494 4.990 1.00 94.38 102 ALA A O 1
ATOM 847 N N . VAL A 1 103 ? 7.026 7.825 2.981 1.00 94.69 103 VAL A N 1
ATOM 848 C CA . VAL A 1 103 ? 7.102 6.396 3.337 1.00 94.69 103 VAL A CA 1
ATOM 849 C C . VAL A 1 103 ? 8.113 6.167 4.458 1.00 94.69 103 VAL A C 1
ATOM 851 O O . VAL A 1 103 ? 7.827 5.421 5.396 1.00 94.69 103 VAL A O 1
ATOM 854 N N . LYS A 1 104 ? 9.292 6.793 4.376 1.00 94.19 104 LYS A N 1
ATOM 855 C CA . LYS A 1 104 ? 10.334 6.662 5.397 1.00 94.19 104 LYS A CA 1
ATOM 856 C C . LYS A 1 104 ? 9.868 7.218 6.744 1.00 94.19 104 LYS A C 1
ATOM 858 O O . LYS A 1 104 ? 9.884 6.490 7.731 1.00 94.19 104 LYS A O 1
ATOM 863 N N . GLU A 1 105 ? 9.411 8.466 6.766 1.00 92.8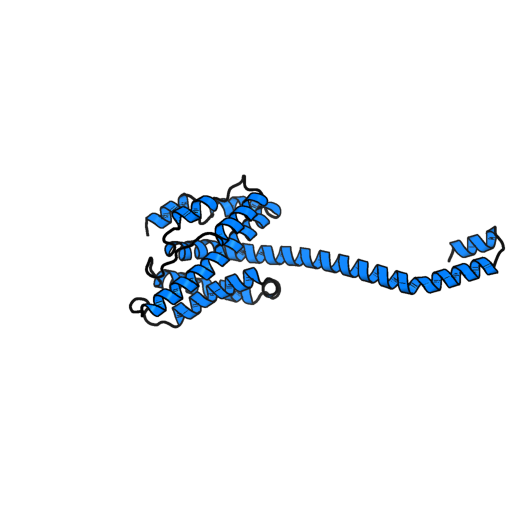8 105 GLU A N 1
ATOM 864 C CA . GLU A 1 105 ? 8.915 9.129 7.974 1.00 92.88 105 GLU A CA 1
ATOM 865 C C . GLU A 1 105 ? 7.743 8.365 8.590 1.00 92.88 105 GLU A C 1
ATOM 867 O O . GLU A 1 105 ? 7.701 8.162 9.799 1.00 92.88 105 GLU A O 1
ATOM 872 N N . PHE A 1 106 ? 6.815 7.875 7.766 1.00 94.50 106 PHE A N 1
ATOM 873 C CA . PHE A 1 106 ? 5.677 7.099 8.245 1.00 94.50 106 PHE A CA 1
ATOM 874 C C . PHE A 1 106 ? 6.101 5.763 8.873 1.00 94.50 106 PHE A C 1
ATOM 876 O O . PHE A 1 106 ? 5.568 5.385 9.915 1.00 94.50 106 PHE A O 1
ATOM 883 N N . ARG A 1 107 ? 7.083 5.058 8.298 1.00 92.81 107 ARG A N 1
ATOM 884 C CA . ARG A 1 107 ? 7.626 3.817 8.886 1.00 92.81 107 ARG A CA 1
ATOM 885 C C . ARG A 1 107 ? 8.329 4.055 10.222 1.00 92.81 107 ARG A C 1
ATOM 887 O O . ARG A 1 107 ? 8.254 3.200 11.097 1.00 92.81 107 ARG A O 1
ATOM 894 N N . GLU A 1 108 ? 9.005 5.191 10.363 1.00 92.00 108 GLU A N 1
ATOM 895 C CA . GLU A 1 108 ? 9.708 5.591 11.590 1.00 92.00 108 GLU A CA 1
ATOM 896 C C . GLU A 1 108 ? 8.763 6.221 12.631 1.00 92.00 108 GLU A C 1
ATOM 898 O O . GLU A 1 108 ? 9.120 6.350 13.802 1.00 92.00 108 GLU A O 1
ATOM 903 N N . SER A 1 109 ? 7.546 6.596 12.225 1.00 91.62 109 SER A N 1
ATOM 904 C CA . SER A 1 109 ? 6.578 7.246 13.101 1.00 91.62 109 SER A CA 1
ATOM 905 C C . SER A 1 109 ? 6.054 6.312 14.195 1.00 91.62 109 SER A C 1
ATOM 907 O O . SER A 1 109 ? 5.744 5.136 13.974 1.00 91.62 109 SER A O 1
ATOM 909 N N . ASN A 1 110 ? 5.903 6.856 15.404 1.00 92.69 110 ASN A N 1
ATOM 910 C CA . ASN A 1 110 ? 5.304 6.126 16.512 1.00 92.69 110 ASN A CA 1
ATOM 911 C C . ASN A 1 110 ? 3.774 6.134 16.391 1.00 92.69 110 ASN A C 1
ATOM 913 O O . ASN A 1 110 ? 3.100 6.976 16.979 1.00 92.69 110 ASN A O 1
ATOM 917 N N . ILE A 1 111 ? 3.227 5.210 15.603 1.00 94.50 111 ILE A N 1
ATOM 918 C CA . ILE A 1 111 ? 1.775 5.057 15.450 1.00 94.50 111 ILE A CA 1
ATOM 919 C C . ILE A 1 111 ? 1.195 4.378 16.689 1.00 94.50 111 ILE A C 1
ATOM 921 O O . ILE A 1 111 ? 1.626 3.278 17.060 1.00 94.50 111 ILE A O 1
ATOM 925 N N . ILE A 1 112 ? 0.197 5.014 17.297 1.00 95.75 112 ILE A N 1
ATOM 926 C CA . ILE A 1 112 ? -0.485 4.529 18.495 1.00 95.75 112 ILE A CA 1
ATOM 927 C C . ILE A 1 112 ? -1.882 4.064 18.088 1.00 95.75 112 ILE A C 1
ATOM 929 O O . ILE A 1 112 ? -2.763 4.880 17.826 1.00 95.75 112 ILE A O 1
ATOM 933 N N . ILE A 1 113 ? -2.067 2.746 18.018 1.00 96.88 113 ILE A N 1
ATOM 934 C CA . ILE A 1 113 ? -3.370 2.124 17.772 1.00 96.88 113 ILE A CA 1
ATOM 935 C C . ILE A 1 113 ? -3.931 1.603 19.089 1.00 96.88 113 ILE A C 1
ATOM 937 O O . ILE A 1 113 ? -3.207 0.953 19.843 1.00 96.88 113 ILE A O 1
ATOM 941 N N . ASP A 1 114 ? -5.218 1.847 19.306 1.00 95.75 114 ASP A N 1
ATOM 942 C CA . ASP A 1 114 ? -6.006 1.244 20.375 1.00 95.75 114 ASP A CA 1
ATOM 943 C C . ASP A 1 114 ? -7.290 0.655 19.778 1.00 95.75 114 ASP A C 1
ATOM 945 O O . ASP A 1 114 ? -8.131 1.374 19.236 1.00 95.75 114 ASP A O 1
ATOM 949 N N . SER A 1 115 ? -7.440 -0.667 19.864 1.00 93.50 115 SER A N 1
ATOM 950 C CA . SER A 1 115 ? -8.611 -1.401 19.371 1.00 93.50 115 SER A CA 1
ATOM 951 C C . SER A 1 115 ? -9.907 -1.025 20.100 1.00 93.50 115 SER A C 1
ATOM 953 O O . SER A 1 115 ? -10.989 -1.247 19.556 1.00 93.50 115 SER A O 1
ATOM 955 N N . LYS A 1 116 ? -9.819 -0.401 21.282 1.00 93.06 116 LYS A N 1
ATOM 956 C CA . LYS A 1 116 ? -10.961 0.116 22.051 1.00 93.06 116 LYS A CA 1
ATOM 957 C C . LYS A 1 116 ? -11.390 1.522 21.635 1.00 93.06 116 LYS A C 1
ATOM 959 O O . LYS A 1 116 ? -12.451 1.977 22.055 1.00 93.06 116 LYS A O 1
ATOM 964 N N . ALA A 1 117 ? -10.598 2.219 20.818 1.00 92.50 117 ALA A N 1
ATOM 965 C CA . ALA A 1 117 ? -10.885 3.597 20.421 1.00 92.50 117 ALA A CA 1
ATOM 966 C C . ALA A 1 117 ? -12.103 3.732 19.489 1.00 92.50 117 ALA A C 1
ATOM 968 O O . ALA A 1 117 ? -12.636 4.829 19.334 1.00 92.50 117 ALA A O 1
ATOM 969 N N . SER A 1 118 ? -12.548 2.641 18.856 1.00 92.69 118 SER A N 1
ATOM 970 C CA . SER A 1 118 ? -13.712 2.633 17.966 1.00 92.69 118 SER A CA 1
ATOM 971 C C . SER A 1 118 ? -14.416 1.268 17.952 1.00 92.69 118 SER A C 1
ATOM 973 O O . SER A 1 118 ? -13.999 0.327 18.625 1.00 92.69 118 SER A O 1
ATOM 975 N N . ASP A 1 119 ? -15.508 1.145 17.194 1.00 91.56 119 ASP A N 1
ATOM 976 C CA . ASP A 1 119 ? -16.333 -0.068 17.163 1.00 91.56 119 ASP A CA 1
ATOM 977 C C . ASP A 1 119 ? -15.745 -1.152 16.240 1.00 91.56 119 ASP A C 1
ATOM 979 O O . ASP A 1 119 ? -15.867 -1.107 15.008 1.00 91.56 119 ASP A O 1
ATOM 983 N N . LEU A 1 120 ? -15.172 -2.197 16.846 1.00 93.25 120 LEU A N 1
ATOM 984 C CA . LEU A 1 120 ? -14.667 -3.385 16.148 1.00 93.25 120 LEU A CA 1
ATOM 985 C C . LEU A 1 120 ? -15.742 -4.103 15.313 1.00 93.25 120 LEU A C 1
ATOM 987 O O . LEU A 1 120 ? -15.406 -4.758 14.322 1.00 93.25 120 LEU A O 1
ATOM 991 N N . LYS A 1 121 ? -17.039 -3.971 15.634 1.00 91.75 121 LYS A N 1
ATOM 992 C CA . LYS A 1 121 ? -18.119 -4.539 14.808 1.00 91.75 121 LYS A CA 1
ATOM 993 C C . LYS A 1 121 ? -18.269 -3.813 13.479 1.00 91.75 121 LYS A C 1
ATOM 995 O O . LYS A 1 121 ? -18.573 -4.466 12.477 1.00 91.75 121 LYS A O 1
ATOM 1000 N N . LEU A 1 122 ? -18.051 -2.497 13.442 1.00 92.12 122 LEU A N 1
ATOM 1001 C CA . LEU A 1 122 ? -18.059 -1.738 12.189 1.00 92.12 122 LEU A CA 1
ATOM 1002 C C . LEU A 1 122 ? -16.898 -2.176 11.297 1.00 92.12 122 LEU A C 1
ATOM 1004 O O . LEU A 1 122 ? -17.121 -2.453 10.115 1.00 92.12 122 LEU A O 1
ATOM 1008 N N . LEU A 1 123 ? -15.706 -2.351 11.877 1.00 94.00 123 LEU A N 1
ATOM 1009 C CA . LEU A 1 123 ? -14.550 -2.895 11.165 1.00 94.00 123 LEU A CA 1
ATOM 1010 C C . LEU A 1 123 ? -14.834 -4.314 10.642 1.00 94.00 123 LEU A C 1
ATOM 1012 O O . LEU A 1 123 ? -14.675 -4.564 9.447 1.00 94.00 123 LEU A O 1
ATOM 1016 N N . LYS A 1 124 ? -15.356 -5.217 11.487 1.00 93.75 124 LYS A N 1
ATOM 1017 C CA . LYS A 1 124 ? -15.759 -6.582 11.088 1.00 93.75 124 LYS A CA 1
ATOM 1018 C C . LYS A 1 124 ? -16.751 -6.558 9.928 1.00 93.75 124 LYS A C 1
ATOM 1020 O O . LYS A 1 124 ? -16.559 -7.264 8.940 1.00 93.75 124 LYS A O 1
ATOM 1025 N N . LYS A 1 125 ? -17.800 -5.733 10.013 1.00 93.69 125 LYS A N 1
ATOM 1026 C CA . LYS A 1 125 ? -18.819 -5.598 8.960 1.00 93.69 125 LYS A CA 1
ATOM 1027 C C . LYS A 1 125 ? -18.212 -5.089 7.654 1.00 93.69 125 LYS A C 1
ATOM 1029 O O . LYS A 1 125 ? -18.523 -5.634 6.593 1.00 93.69 125 LYS A O 1
ATOM 1034 N N . PHE A 1 126 ? -17.345 -4.079 7.723 1.00 94.38 126 PHE A N 1
ATOM 1035 C CA . PHE A 1 126 ? -16.649 -3.541 6.558 1.00 94.38 126 PHE A CA 1
ATOM 1036 C C . PHE A 1 126 ? -15.799 -4.619 5.878 1.00 94.38 126 PHE A C 1
ATOM 1038 O O . PHE A 1 126 ? -15.980 -4.864 4.680 1.00 94.38 126 PHE A O 1
ATOM 1045 N N . ILE A 1 127 ? -14.937 -5.313 6.626 1.00 92.81 127 ILE A N 1
ATOM 1046 C CA . ILE A 1 127 ? -14.047 -6.319 6.037 1.00 92.81 127 ILE A CA 1
ATOM 1047 C C . ILE A 1 127 ? -14.858 -7.513 5.516 1.00 92.81 127 ILE A C 1
ATOM 1049 O O . ILE A 1 127 ? -14.655 -7.934 4.380 1.00 92.81 127 ILE A O 1
ATOM 1053 N N . PHE A 1 128 ? -15.866 -7.986 6.257 1.00 93.19 128 PHE A N 1
ATOM 1054 C CA . PHE A 1 128 ? -16.755 -9.064 5.804 1.00 93.19 128 PHE A CA 1
ATOM 1055 C C . PHE A 1 128 ? -17.479 -8.728 4.491 1.00 93.19 128 PHE A C 1
ATOM 1057 O O . PHE A 1 128 ? -17.622 -9.595 3.622 1.00 93.19 128 PHE A O 1
ATOM 1064 N N . SER A 1 129 ? -17.922 -7.476 4.326 1.00 94.06 129 SER A N 1
ATOM 1065 C CA . SER A 1 129 ? -18.574 -7.015 3.092 1.00 94.06 129 SER A CA 1
ATOM 1066 C C . SER A 1 129 ? -17.621 -6.944 1.893 1.00 94.06 129 SER A C 1
ATOM 1068 O O . SER A 1 129 ? -18.068 -7.093 0.761 1.00 94.06 129 SER A O 1
ATOM 1070 N N . ASN A 1 130 ? -16.314 -6.801 2.137 1.00 92.88 130 ASN A N 1
ATOM 1071 C CA . ASN A 1 130 ? -15.267 -6.764 1.111 1.00 92.88 130 ASN A CA 1
ATOM 1072 C C . ASN A 1 130 ? -14.478 -8.081 0.999 1.00 92.88 130 ASN A C 1
ATOM 1074 O O . ASN A 1 130 ? -13.538 -8.158 0.210 1.00 92.88 130 ASN A O 1
ATOM 1078 N N . ARG A 1 131 ? -14.847 -9.131 1.748 1.00 90.88 131 ARG A N 1
ATOM 1079 C CA . ARG A 1 131 ? -14.079 -10.388 1.810 1.00 90.88 131 ARG A CA 1
ATOM 1080 C C . ARG A 1 131 ? -13.863 -11.014 0.435 1.00 90.88 131 ARG A C 1
ATOM 1082 O O . ARG A 1 131 ? -12.782 -11.510 0.156 1.00 90.88 131 ARG A O 1
ATOM 1089 N N . GLN A 1 132 ? -14.882 -10.962 -0.428 1.00 90.62 132 GLN A N 1
ATOM 1090 C CA . GLN A 1 132 ? -14.792 -11.548 -1.761 1.00 90.62 132 GLN A CA 1
ATOM 1091 C C . GLN A 1 132 ? -13.773 -10.789 -2.608 1.00 90.62 132 GLN A C 1
ATOM 1093 O O . GLN A 1 132 ? -12.968 -11.423 -3.271 1.00 90.62 132 GLN A O 1
ATOM 1098 N N . ASN A 1 133 ? -13.746 -9.456 -2.519 1.00 88.81 133 ASN A N 1
ATOM 1099 C CA . ASN A 1 133 ? -12.760 -8.640 -3.223 1.00 88.81 133 ASN A CA 1
ATOM 1100 C C . ASN A 1 133 ? -11.337 -8.987 -2.769 1.00 88.81 133 ASN A C 1
ATOM 1102 O O . ASN A 1 133 ? -10.457 -9.123 -3.609 1.00 88.81 133 ASN A O 1
ATOM 1106 N N . ILE A 1 134 ? -11.120 -9.179 -1.461 1.00 89.88 134 ILE A N 1
ATOM 1107 C CA . ILE A 1 134 ? -9.818 -9.584 -0.903 1.00 89.88 134 ILE A CA 1
ATOM 1108 C C . ILE A 1 134 ? -9.421 -10.978 -1.413 1.00 89.88 134 ILE A C 1
ATOM 1110 O O . ILE A 1 134 ? -8.305 -11.156 -1.893 1.00 89.88 134 ILE A O 1
ATOM 1114 N N . LEU A 1 135 ? -10.337 -11.951 -1.367 1.00 88.81 135 LEU A N 1
ATOM 1115 C CA . LEU A 1 135 ? -10.086 -13.318 -1.838 1.00 88.81 135 LEU A CA 1
ATOM 1116 C C . LEU A 1 135 ? -9.764 -13.369 -3.334 1.00 88.81 135 LEU A C 1
ATOM 1118 O O . LEU A 1 135 ? -8.800 -14.023 -3.722 1.00 88.81 135 LEU A O 1
ATOM 1122 N N . THR A 1 136 ? -10.490 -12.615 -4.161 1.00 89.50 136 THR A N 1
ATOM 1123 C CA . THR A 1 136 ? -10.217 -12.519 -5.602 1.00 89.50 136 THR A CA 1
ATOM 1124 C C . THR A 1 136 ? -8.807 -11.982 -5.885 1.00 89.50 136 THR A C 1
ATOM 1126 O O . THR A 1 136 ? -8.194 -12.366 -6.880 1.00 89.50 136 THR A O 1
ATOM 1129 N N . MET A 1 137 ? -8.237 -11.137 -5.015 1.00 89.12 137 MET A N 1
ATOM 1130 C CA . MET A 1 137 ? -6.852 -10.674 -5.189 1.00 89.12 137 MET A CA 1
ATOM 1131 C C . MET A 1 137 ? -5.832 -11.805 -5.002 1.00 89.12 137 MET A C 1
ATOM 1133 O O . MET A 1 137 ? -4.844 -11.844 -5.733 1.00 89.12 137 MET A O 1
ATOM 1137 N N . PHE A 1 138 ? -6.082 -12.753 -4.091 1.00 86.50 138 PHE A N 1
ATOM 1138 C CA . PHE A 1 138 ? -5.208 -13.918 -3.888 1.00 86.50 138 PHE A CA 1
ATOM 1139 C C . PHE A 1 138 ? -5.229 -14.906 -5.062 1.00 86.50 138 PHE A C 1
ATOM 1141 O O . PHE A 1 138 ? -4.271 -15.654 -5.253 1.00 86.50 138 PHE A O 1
ATOM 1148 N N . GLU A 1 139 ? -6.281 -14.901 -5.883 1.00 84.88 139 GLU A N 1
ATOM 1149 C CA . GLU A 1 139 ? -6.358 -15.740 -7.087 1.00 84.88 139 GLU A CA 1
ATOM 1150 C C . GLU A 1 139 ? -5.386 -15.272 -8.187 1.00 84.88 139 GLU A C 1
ATOM 1152 O O . GLU A 1 139 ? -5.026 -16.035 -9.092 1.00 84.88 139 GLU A O 1
ATOM 1157 N N . ASN A 1 140 ? -4.918 -14.022 -8.115 1.00 82.81 140 ASN A N 1
ATOM 1158 C CA . ASN A 1 140 ? -3.996 -13.464 -9.090 1.00 82.81 140 ASN A CA 1
ATOM 1159 C C . ASN A 1 140 ? -2.552 -13.908 -8.810 1.00 82.81 140 ASN A C 1
ATOM 1161 O O . ASN A 1 140 ? -1.848 -13.341 -7.977 1.00 82.81 140 ASN A O 1
ATOM 1165 N N . LYS A 1 141 ? -2.075 -14.890 -9.579 1.00 74.19 141 LYS A N 1
ATOM 1166 C CA . LYS A 1 141 ? -0.708 -15.426 -9.458 1.00 74.19 141 LYS A CA 1
ATOM 1167 C C . LYS A 1 141 ? 0.384 -14.362 -9.576 1.00 74.19 141 LYS A C 1
ATOM 1169 O O . LYS A 1 141 ? 1.392 -14.463 -8.891 1.00 74.19 141 LYS A O 1
ATOM 1174 N N . THR A 1 142 ? 0.183 -13.343 -10.413 1.00 72.31 142 THR A N 1
ATOM 1175 C CA . THR A 1 142 ? 1.166 -12.271 -10.603 1.00 72.31 142 THR A CA 1
ATOM 1176 C C . THR A 1 142 ? 1.269 -11.367 -9.367 1.00 72.31 142 THR A C 1
ATOM 1178 O O . THR A 1 142 ? 2.330 -10.813 -9.108 1.00 72.31 142 THR A O 1
ATOM 1181 N N . LEU A 1 143 ? 0.201 -11.240 -8.566 1.00 72.69 143 LEU A N 1
ATOM 1182 C CA . LEU A 1 143 ? 0.254 -10.526 -7.285 1.00 72.69 143 LEU A CA 1
ATOM 1183 C C . LEU A 1 143 ? 1.013 -11.300 -6.205 1.00 72.69 143 LEU A C 1
ATOM 1185 O O . LEU A 1 143 ? 1.708 -10.673 -5.412 1.00 72.69 143 LEU A O 1
ATOM 1189 N N . LEU A 1 144 ? 0.923 -12.633 -6.188 1.00 62.22 144 LEU A N 1
ATOM 1190 C CA . LEU A 1 144 ? 1.581 -13.472 -5.175 1.00 62.22 144 LEU A CA 1
ATOM 1191 C C . LEU A 1 144 ? 3.115 -13.383 -5.217 1.00 62.22 144 LEU A C 1
ATOM 1193 O O . LEU A 1 144 ? 3.773 -13.645 -4.216 1.00 62.22 144 LEU A O 1
ATOM 1197 N N . GLU A 1 145 ? 3.684 -12.986 -6.356 1.00 66.50 145 GLU A N 1
ATOM 1198 C CA . GLU A 1 145 ? 5.121 -12.720 -6.506 1.00 66.50 145 GLU A CA 1
ATOM 1199 C C . GLU A 1 145 ? 5.538 -11.355 -5.914 1.00 66.50 145 GLU A C 1
ATOM 1201 O O . GLU A 1 145 ? 6.724 -11.097 -5.705 1.00 66.50 145 GLU A O 1
ATOM 1206 N N . HIS A 1 146 ? 4.575 -10.473 -5.613 1.00 67.19 146 HIS A N 1
ATOM 1207 C CA . HIS A 1 146 ? 4.799 -9.205 -4.922 1.00 67.19 146 HIS A CA 1
ATOM 1208 C C . HIS A 1 146 ? 4.625 -9.359 -3.413 1.00 67.19 146 HIS A C 1
ATOM 1210 O O . HIS A 1 146 ? 3.517 -9.229 -2.884 1.00 67.19 146 HIS A O 1
ATOM 1216 N N . ASN A 1 147 ? 5.748 -9.544 -2.719 1.00 70.56 147 ASN A N 1
ATOM 1217 C CA . ASN A 1 147 ? 5.775 -9.784 -1.274 1.00 70.56 147 ASN A CA 1
ATOM 1218 C C . ASN A 1 147 ? 5.021 -8.703 -0.479 1.00 70.56 147 ASN A C 1
ATOM 1220 O O . ASN A 1 147 ? 4.119 -9.034 0.275 1.00 70.56 147 ASN A O 1
ATOM 1224 N N . ASN A 1 148 ? 5.282 -7.410 -0.714 1.00 86.94 148 ASN A N 1
ATOM 1225 C CA . ASN A 1 148 ? 4.691 -6.359 0.128 1.00 86.94 148 ASN A CA 1
ATOM 1226 C C . ASN A 1 148 ? 3.160 -6.246 0.009 1.00 86.94 148 ASN A C 1
ATOM 1228 O O . ASN A 1 148 ? 2.474 -6.091 1.018 1.00 86.94 148 ASN A O 1
ATOM 1232 N N . PHE A 1 149 ? 2.614 -6.301 -1.212 1.00 89.19 149 PHE A N 1
ATOM 1233 C CA . PHE A 1 149 ? 1.165 -6.198 -1.413 1.00 89.19 149 PHE A CA 1
ATOM 1234 C C . PHE A 1 149 ? 0.452 -7.459 -0.922 1.00 89.19 149 PHE A C 1
ATOM 1236 O O . PHE A 1 149 ? -0.615 -7.377 -0.317 1.00 89.19 149 PHE A O 1
ATOM 1243 N N . THR A 1 150 ? 1.063 -8.626 -1.130 1.00 89.19 150 THR A N 1
ATOM 1244 C CA . THR A 1 150 ? 0.547 -9.894 -0.611 1.00 89.19 150 THR A CA 1
ATOM 1245 C C . THR A 1 150 ? 0.565 -9.914 0.919 1.00 89.19 150 THR A C 1
ATOM 1247 O O . THR A 1 150 ? -0.440 -10.281 1.522 1.00 89.19 150 THR A O 1
ATOM 1250 N N . ASP A 1 151 ? 1.631 -9.428 1.560 1.00 92.19 151 ASP A N 1
ATOM 1251 C CA . ASP A 1 151 ? 1.717 -9.274 3.020 1.00 92.19 151 ASP A CA 1
ATOM 1252 C C . ASP A 1 151 ? 0.662 -8.292 3.551 1.00 92.19 151 ASP A C 1
ATOM 1254 O O . ASP A 1 151 ? 0.020 -8.539 4.576 1.00 92.19 151 ASP A O 1
ATOM 1258 N N . MET A 1 152 ? 0.430 -7.188 2.833 1.00 94.94 152 MET A N 1
ATOM 1259 C CA . MET A 1 152 ? -0.638 -6.237 3.140 1.00 94.94 152 MET A CA 1
ATOM 1260 C C . MET A 1 152 ? -2.015 -6.914 3.078 1.00 94.94 152 MET A C 1
ATOM 1262 O O . MET A 1 152 ? -2.788 -6.801 4.032 1.00 94.94 152 MET A O 1
ATOM 1266 N N . LEU A 1 153 ? -2.323 -7.652 2.007 1.00 93.75 153 LEU A N 1
ATOM 1267 C CA . LEU A 1 153 ? -3.582 -8.396 1.889 1.00 93.75 153 LEU A CA 1
ATOM 1268 C C . LEU A 1 153 ? -3.740 -9.437 2.998 1.00 93.75 153 LEU A C 1
ATOM 1270 O O . LEU A 1 153 ? -4.813 -9.523 3.594 1.00 93.75 153 LEU A O 1
ATOM 1274 N N . TRP A 1 154 ? -2.677 -10.180 3.316 1.00 93.69 154 TRP A N 1
ATOM 1275 C CA . TRP A 1 154 ? -2.673 -11.138 4.420 1.00 93.69 154 TRP A CA 1
ATOM 1276 C C . TRP A 1 154 ? -2.955 -10.470 5.755 1.00 93.69 154 TRP A C 1
ATOM 1278 O O . TRP A 1 154 ? -3.758 -10.989 6.519 1.00 93.69 154 TRP A O 1
ATOM 1288 N N . SER A 1 155 ? -2.363 -9.308 6.033 1.00 95.75 155 SER A N 1
ATOM 1289 C CA . SER A 1 155 ? -2.635 -8.582 7.278 1.00 95.75 155 SER A CA 1
ATOM 1290 C C . SER A 1 155 ? -4.102 -8.151 7.396 1.00 95.75 155 SER A C 1
ATOM 1292 O O . SER A 1 155 ? -4.690 -8.258 8.468 1.00 95.75 155 SER A O 1
ATOM 1294 N N . LEU A 1 156 ? -4.721 -7.724 6.289 1.00 95.31 156 LEU A N 1
ATOM 1295 C CA . LEU A 1 156 ? -6.134 -7.340 6.261 1.00 95.31 156 LEU A CA 1
ATOM 1296 C C . LEU A 1 156 ? -7.055 -8.556 6.417 1.00 95.31 156 LEU A C 1
ATOM 1298 O O . LEU A 1 156 ? -8.062 -8.488 7.122 1.00 95.31 156 LEU A O 1
ATOM 1302 N N . TYR A 1 157 ? -6.703 -9.671 5.776 1.00 92.88 157 TYR A N 1
ATOM 1303 C CA . TYR A 1 157 ? -7.421 -10.934 5.912 1.00 92.88 157 TYR A CA 1
ATOM 1304 C C . TYR A 1 157 ? -7.261 -11.541 7.313 1.00 92.88 157 TYR A C 1
ATOM 1306 O O . TYR A 1 157 ? -8.210 -12.080 7.865 1.00 92.88 157 TYR A O 1
ATOM 1314 N N . HIS A 1 158 ? -6.100 -11.379 7.944 1.00 93.75 158 HIS A N 1
ATOM 1315 C CA . HIS A 1 158 ? -5.872 -11.843 9.307 1.00 93.75 158 HIS A CA 1
ATOM 1316 C C . HIS A 1 158 ? -6.796 -11.143 10.308 1.00 93.75 158 HIS A C 1
ATOM 1318 O O . HIS A 1 158 ? -7.432 -11.815 11.111 1.00 93.75 158 HIS A O 1
ATOM 1324 N N . ILE A 1 159 ? -6.962 -9.818 10.191 1.00 94.38 159 ILE A N 1
ATOM 1325 C CA . ILE A 1 159 ? -7.944 -9.073 10.997 1.00 94.38 159 ILE A CA 1
ATOM 1326 C C . ILE A 1 159 ? -9.356 -9.622 10.769 1.00 94.38 159 ILE A C 1
ATOM 1328 O O . ILE A 1 159 ? -10.142 -9.722 11.708 1.00 94.38 159 ILE A O 1
ATOM 1332 N N . TYR A 1 160 ? -9.703 -9.982 9.529 1.00 91.50 160 TYR A N 1
ATOM 1333 C CA . TYR A 1 160 ? -10.989 -10.612 9.246 1.00 91.50 160 TYR A CA 1
ATOM 1334 C C . TYR A 1 160 ? -11.164 -11.929 10.002 1.00 91.50 160 TYR A C 1
ATOM 1336 O O . TYR A 1 160 ? -12.163 -12.075 10.707 1.00 91.50 160 TYR A O 1
ATOM 1344 N N . ASP A 1 161 ? -10.216 -12.855 9.867 1.00 90.75 161 ASP A N 1
ATOM 1345 C CA . ASP A 1 161 ? -10.269 -14.169 10.514 1.00 90.75 161 ASP A CA 1
ATOM 1346 C C . ASP A 1 161 ? -10.378 -14.025 12.028 1.00 90.75 161 ASP A C 1
ATOM 1348 O O . ASP A 1 161 ? -11.244 -14.623 12.671 1.00 90.75 161 ASP A O 1
ATOM 1352 N N . GLU A 1 162 ? -9.549 -13.153 12.583 1.00 91.06 162 GLU A N 1
ATOM 1353 C CA . GLU A 1 162 ? -9.453 -12.901 14.004 1.00 91.06 162 GLU A CA 1
ATOM 1354 C C . GLU A 1 162 ? -10.732 -12.241 14.573 1.00 91.06 162 GLU A C 1
ATOM 1356 O O . GLU A 1 162 ? -11.213 -12.617 15.647 1.00 91.06 162 GLU A O 1
ATOM 1361 N N . LEU A 1 163 ? -11.353 -11.301 13.853 1.00 91.62 163 LEU A N 1
ATOM 1362 C CA . LEU A 1 163 ? -12.652 -10.732 14.241 1.00 91.62 163 LEU A CA 1
ATOM 1363 C C . LEU A 1 163 ? -13.806 -11.715 14.012 1.00 91.62 163 LEU A C 1
ATOM 1365 O O . LEU A 1 163 ? -14.834 -11.634 14.692 1.00 91.62 163 LEU A O 1
ATOM 1369 N N . ASN A 1 164 ? -13.693 -12.613 13.032 1.00 88.25 164 ASN A N 1
ATOM 1370 C CA . ASN A 1 164 ? -14.737 -13.573 12.689 1.00 88.25 164 ASN A CA 1
ATOM 1371 C C . ASN A 1 164 ? -14.785 -14.762 13.651 1.00 88.25 164 ASN A C 1
ATOM 1373 O O . ASN A 1 164 ? -15.881 -15.232 13.941 1.00 88.25 164 ASN A O 1
ATOM 1377 N N . PHE A 1 165 ? -13.635 -15.186 14.176 1.00 86.12 165 PHE A N 1
ATOM 1378 C CA . PHE A 1 165 ? -13.528 -16.248 15.176 1.00 86.12 165 PHE A CA 1
ATOM 1379 C C . PHE A 1 165 ? -14.187 -15.883 16.515 1.00 86.12 165 PHE A C 1
ATOM 1381 O O . PHE A 1 165 ? -14.572 -16.765 17.276 1.00 86.12 165 PHE A O 1
ATOM 1388 N N . ARG A 1 166 ? -14.344 -14.585 16.803 1.00 83.81 166 ARG A N 1
ATOM 1389 C CA . ARG A 1 166 ? -14.904 -14.102 18.068 1.00 83.81 166 ARG A CA 1
ATOM 1390 C C . ARG A 1 166 ? -16.416 -13.875 17.986 1.00 83.81 166 ARG A C 1
ATOM 1392 O O . ARG A 1 166 ? -16.902 -13.102 17.149 1.00 83.81 166 ARG A O 1
ATOM 1399 N N . ASP A 1 167 ? -17.140 -14.514 18.906 1.00 75.38 167 ASP A N 1
ATOM 1400 C CA . ASP A 1 167 ? -18.600 -14.422 19.039 1.00 75.38 167 ASP A CA 1
ATOM 1401 C C . ASP A 1 167 ? -19.051 -13.077 19.634 1.00 75.38 167 ASP A C 1
ATOM 1403 O O . ASP A 1 167 ? -20.006 -12.464 19.146 1.00 75.38 167 ASP A O 1
ATOM 1407 N N . ASN A 1 168 ? -18.338 -12.574 20.652 1.00 81.06 168 ASN A N 1
ATOM 1408 C CA . ASN A 1 168 ? -18.598 -11.280 21.283 1.00 81.06 168 ASN A CA 1
ATOM 1409 C C . ASN A 1 168 ? -17.354 -10.384 21.223 1.00 81.06 168 ASN A C 1
ATOM 1411 O O . ASN A 1 168 ? -16.309 -10.739 21.745 1.00 81.06 168 ASN A O 1
ATOM 1415 N N . LEU A 1 169 ? -17.481 -9.206 20.606 1.00 83.50 169 LEU A N 1
ATOM 1416 C CA . LEU A 1 169 ? -16.402 -8.212 20.493 1.00 83.50 169 LEU A CA 1
ATOM 1417 C C . LEU A 1 169 ? -16.453 -7.127 21.585 1.00 83.50 169 LEU A C 1
ATOM 1419 O O . LEU A 1 169 ? -15.605 -6.242 21.591 1.00 83.50 169 LEU A O 1
ATOM 1423 N N . TYR A 1 170 ? -17.449 -7.161 22.478 1.00 75.75 170 TYR A N 1
ATOM 1424 C CA . TYR A 1 170 ? -17.590 -6.193 23.575 1.00 75.75 170 TYR A CA 1
ATOM 1425 C C . TYR A 1 170 ? -17.064 -6.707 24.919 1.00 75.75 170 TYR A C 1
ATOM 1427 O O . TYR A 1 170 ? -16.827 -5.909 25.819 1.00 75.75 170 TYR A O 1
ATOM 1435 N N . GLU A 1 171 ? -16.873 -8.018 25.052 1.00 80.12 171 GLU A N 1
ATOM 1436 C CA . GLU A 1 171 ? -16.424 -8.678 26.283 1.00 80.12 171 GLU A CA 1
ATOM 1437 C C . GLU A 1 171 ? -15.159 -9.493 25.995 1.00 80.12 171 GLU A C 1
ATOM 1439 O O . GLU A 1 171 ? -15.125 -10.705 26.186 1.00 80.12 171 GLU A O 1
ATOM 1444 N N . LEU A 1 172 ? -14.140 -8.826 25.450 1.00 85.06 172 LEU A N 1
ATOM 1445 C CA . LEU A 1 172 ? -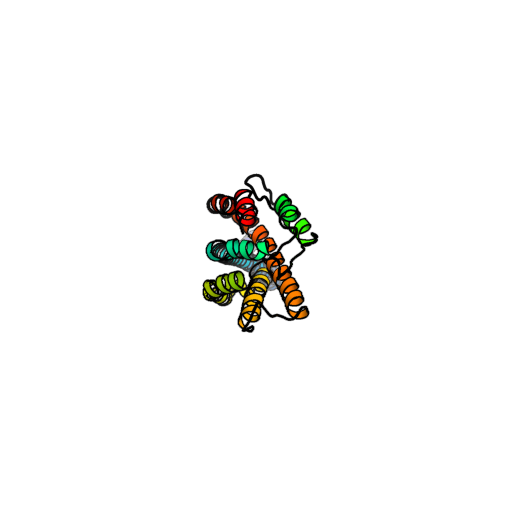12.827 -9.430 25.239 1.00 85.06 172 LEU A CA 1
ATOM 1446 C C . LEU A 1 172 ? -11.952 -9.239 26.474 1.00 85.06 172 LEU A C 1
ATOM 1448 O O . LEU A 1 172 ? -12.080 -8.244 27.193 1.00 85.06 172 LEU A O 1
ATOM 1452 N N . GLU A 1 173 ? -11.043 -10.181 26.699 1.00 88.81 173 GLU A N 1
ATOM 1453 C CA . GLU A 1 173 ? -10.002 -10.017 27.706 1.00 88.81 173 GLU A CA 1
ATOM 1454 C C . GLU A 1 173 ? -9.037 -8.888 27.298 1.00 88.81 173 GLU A C 1
ATOM 1456 O O . GLU A 1 173 ? -8.898 -8.538 26.124 1.00 88.81 173 GLU A O 1
ATOM 1461 N N . GLU A 1 174 ? -8.351 -8.287 28.272 1.00 88.50 174 GLU A N 1
ATOM 1462 C CA . GLU A 1 174 ? -7.400 -7.196 28.002 1.00 88.50 174 GLU A CA 1
ATOM 1463 C C . GLU A 1 174 ? -6.273 -7.622 27.047 1.00 88.50 174 GLU A C 1
ATOM 1465 O O . GLU A 1 174 ? -5.833 -6.833 26.211 1.00 88.50 174 GLU A O 1
ATOM 1470 N N . GLU A 1 175 ? -5.834 -8.880 27.137 1.00 89.44 175 GLU A N 1
ATOM 1471 C CA . GLU A 1 175 ? -4.822 -9.456 26.250 1.00 89.44 175 GLU A CA 1
ATOM 1472 C C . GLU A 1 175 ? -5.308 -9.510 24.793 1.00 89.44 175 GLU A C 1
ATOM 1474 O O . GLU A 1 175 ? -4.595 -9.064 23.893 1.00 89.44 175 GLU A O 1
ATOM 1479 N N . ASP A 1 176 ? -6.559 -9.916 24.557 1.00 90.25 176 ASP A N 1
ATOM 1480 C CA . ASP A 1 176 ? -7.179 -9.922 23.227 1.00 90.25 176 ASP A CA 1
ATOM 1481 C C . ASP A 1 176 ? -7.270 -8.517 22.611 1.00 90.25 176 ASP A C 1
ATOM 1483 O O . ASP A 1 176 ? -6.976 -8.329 21.427 1.00 90.25 176 ASP A O 1
ATOM 1487 N N . PHE A 1 177 ? -7.641 -7.502 23.400 1.00 92.44 177 PHE A N 1
ATOM 1488 C CA . PHE A 1 177 ? -7.656 -6.116 22.917 1.00 92.44 177 PHE A CA 1
ATOM 1489 C C . PHE A 1 177 ? -6.254 -5.620 22.541 1.00 92.44 177 PHE A C 1
ATOM 1491 O O . PHE A 1 177 ? -6.099 -4.901 21.543 1.00 92.44 177 PHE A O 1
ATOM 1498 N N . MET A 1 178 ? -5.228 -5.998 23.309 1.00 92.81 178 MET A N 1
ATOM 1499 C CA . MET A 1 178 ? -3.837 -5.666 22.992 1.00 92.81 178 MET A CA 1
ATOM 1500 C C . MET A 1 178 ? -3.371 -6.354 21.706 1.00 92.81 178 MET A C 1
ATOM 1502 O O . MET A 1 178 ? -2.789 -5.682 20.852 1.00 92.81 178 MET A O 1
ATOM 1506 N N . HIS A 1 179 ? -3.682 -7.639 21.520 1.00 93.19 179 HIS A N 1
ATOM 1507 C CA . HIS A 1 179 ? -3.384 -8.364 20.281 1.00 93.19 179 HIS A CA 1
ATOM 1508 C C . HIS A 1 179 ? -4.037 -7.704 19.063 1.00 93.19 179 HIS A C 1
ATOM 1510 O O . HIS A 1 179 ? -3.332 -7.299 18.138 1.00 93.19 179 HIS A O 1
ATOM 1516 N N . LEU A 1 180 ? -5.342 -7.428 19.130 1.00 94.94 180 LEU A N 1
ATOM 1517 C CA . LEU A 1 180 ? -6.059 -6.725 18.064 1.00 94.94 180 LEU A CA 1
ATOM 1518 C C . LEU A 1 180 ? -5.455 -5.353 17.747 1.00 94.94 180 LEU A C 1
ATOM 1520 O O . LEU A 1 180 ? -5.388 -4.955 16.586 1.00 94.94 180 LEU A O 1
ATOM 1524 N N . SER A 1 181 ? -4.991 -4.617 18.760 1.00 96.44 181 SER A N 1
ATOM 1525 C CA . SER A 1 181 ? -4.339 -3.317 18.549 1.00 96.44 181 SER A CA 1
ATOM 1526 C C . SER A 1 181 ? -3.042 -3.460 17.748 1.00 96.44 181 SER A C 1
ATOM 1528 O O . SER A 1 181 ? -2.765 -2.649 16.860 1.00 96.44 181 SER A O 1
ATOM 1530 N N . ILE A 1 182 ? -2.257 -4.507 18.021 1.00 96.38 182 ILE A N 1
ATOM 1531 C CA . ILE A 1 182 ? -1.025 -4.821 17.287 1.00 96.38 182 ILE A CA 1
ATOM 1532 C C . ILE A 1 182 ? -1.351 -5.218 15.843 1.00 96.38 182 ILE A C 1
ATOM 1534 O O . ILE A 1 182 ? -0.701 -4.727 14.914 1.00 96.38 182 ILE A O 1
ATOM 1538 N N . ASP A 1 183 ? -2.375 -6.042 15.632 1.00 96.19 183 ASP A N 1
ATOM 1539 C CA . ASP A 1 183 ? -2.759 -6.508 14.299 1.00 96.19 183 ASP A CA 1
ATOM 1540 C C . ASP A 1 183 ? -3.356 -5.402 13.427 1.00 96.19 183 ASP A C 1
ATOM 1542 O O . ASP A 1 183 ? -2.941 -5.231 12.273 1.00 96.19 183 ASP A O 1
ATOM 1546 N N . ILE A 1 184 ? -4.223 -4.561 13.998 1.00 97.12 184 ILE A N 1
ATOM 1547 C CA . ILE A 1 184 ? -4.734 -3.346 13.349 1.00 97.12 184 ILE A CA 1
ATOM 1548 C C . ILE A 1 184 ? -3.578 -2.404 13.004 1.00 97.12 184 ILE A C 1
ATOM 1550 O O . ILE A 1 184 ? -3.523 -1.901 11.880 1.00 97.12 184 ILE A O 1
ATOM 1554 N N . LYS A 1 185 ? -2.617 -2.196 13.916 1.00 97.19 185 LYS A N 1
ATOM 1555 C CA . LYS A 1 185 ? -1.428 -1.367 13.657 1.00 97.19 185 LYS A CA 1
ATOM 1556 C C . LYS A 1 185 ? -0.607 -1.889 12.490 1.00 97.19 185 LYS A C 1
ATOM 1558 O O . LYS A 1 185 ? -0.279 -1.111 11.592 1.00 97.19 185 LYS A O 1
ATOM 1563 N N . ARG A 1 186 ? -0.304 -3.186 12.482 1.00 96.56 186 ARG A N 1
ATOM 1564 C CA . ARG A 1 186 ? 0.457 -3.837 11.411 1.00 96.56 186 ARG A CA 1
ATOM 1565 C C . ARG A 1 186 ? -0.240 -3.671 10.062 1.00 96.56 186 ARG A C 1
ATOM 1567 O O . ARG A 1 186 ? 0.391 -3.227 9.103 1.00 96.56 186 ARG A O 1
ATOM 1574 N N . CYS A 1 187 ? -1.536 -3.970 9.992 1.00 97.38 187 CYS A N 1
ATOM 1575 C CA . CYS A 1 187 ? -2.301 -3.836 8.755 1.00 97.38 187 CYS A CA 1
ATOM 1576 C C . CYS A 1 187 ? -2.384 -2.383 8.287 1.00 97.38 187 CYS A C 1
ATOM 1578 O O . CYS A 1 187 ? -2.096 -2.090 7.128 1.00 97.38 187 CYS A O 1
ATOM 1580 N N . TYR A 1 188 ? -2.697 -1.453 9.191 1.00 97.19 188 TYR A N 1
ATOM 1581 C CA . TYR A 1 188 ? -2.745 -0.026 8.883 1.00 97.19 188 TYR A CA 1
ATOM 1582 C C . TYR A 1 188 ? -1.412 0.474 8.314 1.00 97.19 188 TYR A C 1
ATOM 1584 O O . TYR A 1 188 ? -1.397 1.152 7.288 1.00 97.19 188 TYR A O 1
ATOM 1592 N N . GLN A 1 189 ? -0.287 0.092 8.921 1.00 96.12 189 GLN A N 1
ATOM 1593 C CA . GLN A 1 189 ? 1.036 0.482 8.437 1.00 96.12 189 GLN A CA 1
ATOM 1594 C C . GLN A 1 189 ? 1.318 -0.029 7.021 1.00 96.12 189 GLN A C 1
ATOM 1596 O O . GLN A 1 189 ? 1.730 0.754 6.162 1.00 96.12 189 GLN A O 1
ATOM 1601 N N . LEU A 1 190 ? 1.067 -1.315 6.763 1.00 96.44 190 LEU A N 1
ATOM 1602 C CA . LEU A 1 190 ? 1.264 -1.914 5.440 1.00 96.44 190 LEU A CA 1
ATOM 1603 C C . LEU A 1 190 ? 0.361 -1.256 4.388 1.00 96.44 190 LEU A C 1
ATOM 1605 O O . LEU A 1 190 ? 0.839 -0.865 3.326 1.00 96.44 190 LEU A O 1
ATOM 1609 N N . MET A 1 191 ? -0.917 -1.055 4.715 1.00 96.50 191 MET A N 1
ATOM 1610 C CA . MET A 1 191 ? -1.910 -0.445 3.827 1.00 96.50 191 MET A CA 1
ATOM 1611 C C . MET A 1 191 ? -1.525 0.974 3.407 1.00 96.50 191 MET A C 1
ATOM 1613 O O . MET A 1 191 ? -1.644 1.327 2.234 1.00 96.50 191 MET A O 1
ATOM 1617 N N . VAL A 1 192 ? -1.057 1.800 4.346 1.00 96.25 192 VAL A N 1
ATOM 1618 C CA . VAL A 1 192 ? -0.672 3.188 4.052 1.00 96.25 192 VAL A CA 1
ATOM 1619 C C . VAL A 1 192 ? 0.613 3.251 3.231 1.00 96.25 192 VAL A C 1
ATOM 1621 O O . VAL A 1 192 ? 0.688 4.033 2.285 1.00 96.25 192 VAL A O 1
ATOM 1624 N N . VAL A 1 193 ? 1.605 2.412 3.542 1.00 95.31 193 VAL A N 1
ATOM 1625 C CA . VAL A 1 193 ? 2.853 2.333 2.767 1.00 95.31 193 VAL A CA 1
ATOM 1626 C C . VAL A 1 193 ? 2.578 1.895 1.328 1.00 95.31 193 VAL A C 1
ATOM 1628 O O . VAL A 1 193 ? 3.041 2.550 0.394 1.00 95.31 193 VAL A O 1
ATOM 1631 N N . GLU A 1 194 ? 1.793 0.836 1.133 1.00 94.44 194 GLU A N 1
ATOM 1632 C CA . GLU A 1 194 ? 1.429 0.367 -0.208 1.00 94.44 194 GLU A CA 1
ATOM 1633 C C . GLU A 1 194 ? 0.572 1.388 -0.958 1.00 94.44 194 GLU A C 1
ATOM 1635 O O . GLU A 1 194 ? 0.762 1.591 -2.157 1.00 94.44 194 GLU A O 1
ATOM 1640 N N . TRP A 1 195 ? -0.302 2.117 -0.260 1.00 95.38 195 TRP A N 1
ATOM 1641 C CA . TRP A 1 195 ? -1.054 3.213 -0.863 1.00 95.38 195 TRP A CA 1
ATOM 1642 C C . TRP A 1 195 ? -0.145 4.353 -1.344 1.00 95.38 195 TRP A C 1
ATOM 1644 O O . TRP A 1 195 ? -0.337 4.849 -2.453 1.00 95.38 195 TRP A O 1
ATOM 1654 N N . LEU A 1 196 ? 0.869 4.752 -0.569 1.00 94.69 196 LEU A N 1
ATOM 1655 C CA . LEU A 1 196 ? 1.841 5.773 -0.989 1.00 94.69 196 LEU A CA 1
ATOM 1656 C C . LEU A 1 196 ? 2.646 5.321 -2.216 1.00 94.69 196 LEU A C 1
ATOM 1658 O O . LEU A 1 196 ? 2.806 6.094 -3.165 1.00 94.69 196 LEU A O 1
ATOM 1662 N N . ASN A 1 197 ? 3.100 4.064 -2.229 1.00 91.81 197 ASN A N 1
ATOM 1663 C CA . ASN A 1 197 ? 3.796 3.469 -3.375 1.00 91.81 197 ASN A CA 1
ATOM 1664 C C . ASN A 1 197 ? 2.899 3.456 -4.621 1.00 91.81 197 ASN A C 1
ATOM 1666 O O . ASN A 1 197 ? 3.321 3.869 -5.706 1.00 91.81 197 ASN A O 1
ATOM 1670 N N . TYR A 1 198 ? 1.639 3.052 -4.452 1.00 91.56 198 TYR A N 1
ATOM 1671 C CA . TYR A 1 198 ? 0.626 3.082 -5.499 1.00 91.56 198 TYR A CA 1
ATOM 1672 C C . TYR A 1 198 ? 0.395 4.503 -6.030 1.00 91.56 198 TYR A C 1
ATOM 1674 O O . TYR A 1 198 ? 0.417 4.702 -7.242 1.00 91.56 198 TYR A O 1
ATOM 1682 N N . MET A 1 199 ? 0.233 5.504 -5.161 1.00 92.62 199 MET A N 1
ATOM 1683 C CA . MET A 1 199 ? 0.017 6.901 -5.565 1.00 92.62 199 MET A CA 1
ATOM 1684 C C . MET A 1 199 ? 1.203 7.469 -6.354 1.00 92.62 199 MET A C 1
ATOM 1686 O O . MET A 1 199 ? 0.996 8.164 -7.352 1.00 92.62 199 MET A O 1
ATOM 1690 N N . SER A 1 200 ? 2.434 7.139 -5.949 1.00 92.00 200 SER A N 1
ATOM 1691 C CA . SER A 1 200 ? 3.660 7.495 -6.676 1.00 92.00 200 SER A CA 1
ATOM 1692 C C . SER A 1 200 ? 3.672 6.900 -8.087 1.00 92.00 200 SER A C 1
ATOM 1694 O O . SER A 1 200 ? 3.874 7.611 -9.074 1.00 92.00 200 SER A O 1
ATOM 1696 N N . HIS A 1 201 ? 3.363 5.606 -8.208 1.00 88.19 201 HIS A N 1
ATOM 1697 C CA . HIS A 1 201 ? 3.282 4.929 -9.500 1.00 88.19 201 HIS A CA 1
ATOM 1698 C C . HIS A 1 201 ? 2.154 5.483 -10.384 1.00 88.19 201 HIS A C 1
ATOM 1700 O O . HIS A 1 201 ? 2.362 5.773 -11.563 1.00 88.19 201 HIS A O 1
ATOM 1706 N N . LEU A 1 202 ? 0.971 5.689 -9.802 1.00 89.94 202 LEU A N 1
ATOM 1707 C CA . LEU A 1 202 ? -0.209 6.202 -10.489 1.00 89.94 202 LEU A CA 1
ATOM 1708 C C . LEU A 1 202 ? 0.048 7.586 -11.088 1.00 89.94 202 LEU A C 1
ATOM 1710 O O . LEU A 1 202 ? -0.388 7.859 -12.203 1.00 89.94 202 LEU A O 1
ATOM 1714 N N . LYS A 1 203 ? 0.793 8.442 -10.377 1.00 90.44 203 LYS A N 1
ATOM 1715 C CA . LYS A 1 203 ? 1.173 9.770 -10.868 1.00 90.44 203 LYS A CA 1
ATOM 1716 C C . LYS A 1 203 ? 1.998 9.708 -12.154 1.00 90.44 203 LYS A C 1
ATOM 1718 O O . LYS A 1 203 ? 1.809 10.555 -13.022 1.00 90.44 203 LYS A O 1
ATOM 1723 N N . LYS A 1 204 ? 2.904 8.734 -12.266 1.00 87.56 204 LYS A N 1
ATOM 1724 C CA . LYS A 1 204 ? 3.798 8.574 -13.423 1.00 87.56 204 LYS A CA 1
ATOM 1725 C C . LYS A 1 204 ? 3.090 7.959 -14.618 1.00 87.56 204 LYS A C 1
ATOM 1727 O O . LYS A 1 204 ? 3.142 8.510 -15.711 1.00 87.56 204 LYS A O 1
ATOM 1732 N N . GLU A 1 205 ? 2.432 6.826 -14.398 1.00 85.19 205 GLU A N 1
ATOM 1733 C CA . GLU A 1 205 ? 1.913 6.001 -15.491 1.00 85.19 205 GLU A CA 1
ATOM 1734 C C . GLU A 1 205 ? 0.488 6.388 -15.900 1.00 85.19 205 GLU A C 1
ATOM 1736 O O . GLU A 1 205 ? 0.118 6.253 -17.065 1.00 85.19 205 GLU A O 1
ATOM 1741 N N . TYR A 1 206 ? -0.322 6.899 -14.964 1.00 86.12 206 TYR A N 1
ATOM 1742 C CA . TYR A 1 206 ? -1.733 7.211 -15.205 1.00 86.12 206 TYR A CA 1
ATOM 1743 C C . TYR A 1 206 ? -2.162 8.559 -14.583 1.00 86.12 206 TYR A C 1
ATOM 1745 O O . TYR A 1 206 ? -3.047 8.588 -13.716 1.00 86.12 206 TYR A O 1
ATOM 1753 N N . PRO A 1 207 ? -1.620 9.707 -15.048 1.00 86.94 207 PRO A N 1
ATOM 1754 C CA . PRO A 1 207 ? -1.915 11.027 -14.471 1.00 86.94 207 PRO A CA 1
ATOM 1755 C C . PRO A 1 207 ? -3.413 11.374 -14.386 1.00 86.94 207 PRO A C 1
ATOM 1757 O O . PRO A 1 207 ? -3.855 12.065 -13.467 1.00 86.94 207 PRO A O 1
ATOM 1760 N N . PHE A 1 208 ? -4.228 10.867 -15.318 1.00 84.19 208 PHE A N 1
ATOM 1761 C CA . PHE A 1 208 ? -5.676 11.088 -15.313 1.00 84.19 208 PHE A CA 1
ATOM 1762 C C . PHE A 1 208 ? -6.371 10.410 -14.117 1.00 84.19 208 PHE A C 1
ATOM 1764 O O . PHE A 1 208 ? -7.230 11.029 -13.482 1.00 84.19 208 PHE A O 1
ATOM 1771 N N . LEU A 1 209 ? -5.961 9.186 -13.755 1.00 85.88 209 LEU A N 1
ATOM 1772 C CA . LEU A 1 209 ? -6.456 8.474 -12.568 1.00 85.88 209 LEU A CA 1
ATOM 1773 C C . LEU A 1 209 ? -5.932 9.106 -11.278 1.00 85.88 209 LEU A C 1
ATOM 1775 O O . LEU A 1 209 ? -6.664 9.186 -10.289 1.00 85.88 209 LEU A O 1
ATOM 1779 N N . TYR A 1 210 ? -4.694 9.604 -11.304 1.00 89.69 210 TYR A N 1
ATOM 1780 C CA . TYR A 1 210 ? -4.059 10.250 -10.159 1.00 89.69 210 TYR A CA 1
ATOM 1781 C C . TYR A 1 210 ? -4.885 11.415 -9.606 1.00 89.69 210 TYR A C 1
ATOM 1783 O O . TYR A 1 210 ? -5.156 11.464 -8.407 1.00 89.69 210 TYR A O 1
ATOM 1791 N N . SER A 1 211 ? -5.393 12.291 -10.480 1.00 85.50 211 SER A N 1
ATOM 1792 C CA . SER A 1 211 ? -6.224 13.432 -10.065 1.00 85.50 211 SER A CA 1
ATOM 1793 C C . SER A 1 211 ? -7.468 13.018 -9.260 1.00 85.50 211 SER A C 1
ATOM 1795 O O . SER A 1 211 ? -7.878 13.702 -8.320 1.00 85.50 211 SER A O 1
ATOM 1797 N N . LEU A 1 212 ? -8.084 11.881 -9.606 1.00 85.69 212 LEU A N 1
ATOM 1798 C CA . LEU A 1 212 ? -9.233 11.337 -8.886 1.00 85.69 212 LEU A CA 1
ATOM 1799 C C . LEU A 1 212 ? -8.808 10.710 -7.556 1.00 85.69 212 LEU A C 1
ATOM 1801 O O . LEU A 1 212 ? -9.499 10.896 -6.552 1.00 85.69 212 LEU A O 1
ATOM 1805 N N . ALA A 1 213 ? -7.682 9.999 -7.538 1.00 88.75 213 ALA A N 1
ATOM 1806 C CA . ALA A 1 213 ? -7.145 9.369 -6.338 1.00 88.75 213 ALA A CA 1
ATOM 1807 C C . ALA A 1 213 ? -6.735 10.405 -5.274 1.00 88.75 213 ALA A C 1
ATOM 1809 O O . ALA A 1 213 ? -7.047 10.218 -4.099 1.00 88.75 213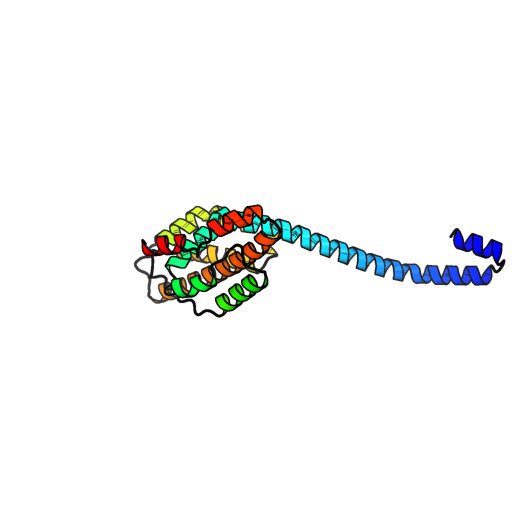 ALA A O 1
ATOM 1810 N N . VAL A 1 214 ? -6.162 11.548 -5.678 1.00 89.62 214 VAL A N 1
ATOM 1811 C CA . VAL A 1 214 ? -5.859 12.681 -4.781 1.00 89.62 214 VAL A CA 1
ATOM 1812 C C . VAL A 1 214 ? -7.129 13.221 -4.117 1.00 89.62 214 VAL A C 1
ATOM 1814 O O . VAL A 1 214 ? -7.152 13.435 -2.907 1.00 89.62 214 VAL A O 1
ATOM 1817 N N . ARG A 1 215 ? -8.237 13.366 -4.859 1.00 85.31 215 ARG A N 1
ATOM 1818 C CA . ARG A 1 215 ? -9.527 13.798 -4.276 1.00 85.31 215 ARG A CA 1
ATOM 1819 C C . ARG A 1 215 ? -10.108 12.790 -3.286 1.00 85.31 215 ARG A C 1
ATOM 1821 O O . ARG A 1 215 ? -10.839 13.176 -2.378 1.00 85.31 215 ARG A O 1
ATOM 1828 N N . LYS A 1 216 ? -9.807 11.504 -3.471 1.00 86.06 216 LYS A N 1
ATOM 1829 C CA . LYS A 1 216 ? -10.211 10.414 -2.575 1.00 86.06 216 LYS A CA 1
ATOM 1830 C C . LYS A 1 216 ? -9.185 10.139 -1.470 1.00 86.06 216 LYS A C 1
ATOM 1832 O O . LYS A 1 216 ? -9.370 9.161 -0.749 1.00 86.06 216 LYS A O 1
ATOM 1837 N N . ASN A 1 217 ? -8.153 10.972 -1.307 1.00 88.75 217 ASN A N 1
ATOM 1838 C CA . ASN A 1 217 ? -7.093 10.778 -0.319 1.00 88.75 217 ASN A CA 1
ATOM 1839 C C . ASN A 1 217 ? -7.685 10.570 1.101 1.00 88.75 217 ASN A C 1
ATOM 1841 O O . ASN A 1 217 ? -8.423 11.446 1.583 1.00 88.75 217 ASN A O 1
ATOM 1845 N N . PRO A 1 218 ? -7.385 9.436 1.773 1.00 88.88 218 PRO A N 1
ATOM 1846 C CA . PRO A 1 218 ? -7.898 9.129 3.110 1.00 88.88 218 PRO A CA 1
ATOM 1847 C C . PRO A 1 218 ? -7.374 10.070 4.210 1.00 88.88 218 PRO A C 1
ATOM 1849 O O . PRO A 1 218 ? -7.953 10.103 5.288 1.00 88.88 218 PRO A O 1
ATOM 1852 N N . PHE A 1 219 ? -6.347 10.877 3.932 1.00 88.81 219 PHE A N 1
ATOM 1853 C CA . PHE A 1 219 ? -5.728 11.833 4.861 1.00 88.81 219 PHE A CA 1
ATOM 1854 C C . PHE A 1 219 ? -6.070 13.300 4.570 1.00 88.81 219 PHE A C 1
ATOM 1856 O O . PHE A 1 219 ? -5.539 14.202 5.213 1.00 88.81 219 PHE A O 1
ATOM 1863 N N . SER A 1 220 ? -6.935 13.572 3.589 1.00 79.75 220 SER A N 1
ATOM 1864 C CA . SER A 1 220 ? -7.318 14.946 3.243 1.00 79.75 220 SER A CA 1
ATOM 1865 C C . SER A 1 220 ? -8.121 15.636 4.358 1.00 79.75 220 SER A C 1
ATOM 1867 O O . SER A 1 220 ? -8.809 14.983 5.139 1.00 79.75 220 SER A O 1
ATOM 1869 N N . ASN A 1 221 ? -8.125 16.976 4.386 1.00 65.19 221 ASN A N 1
ATOM 1870 C CA . ASN A 1 221 ? -8.910 17.774 5.348 1.00 65.19 221 ASN A CA 1
ATOM 1871 C C . ASN A 1 221 ? -10.406 17.413 5.383 1.00 65.19 221 ASN A C 1
ATOM 1873 O O . ASN A 1 221 ? -11.043 17.531 6.426 1.00 65.19 221 ASN A O 1
ATOM 1877 N N . LYS A 1 222 ? -10.964 16.943 4.260 1.00 63.31 222 LYS A N 1
ATOM 1878 C CA . LYS A 1 222 ? -12.338 16.433 4.209 1.00 63.31 222 LYS A CA 1
ATOM 1879 C C . LYS A 1 222 ? -12.484 15.127 5.000 1.00 63.31 222 LYS A C 1
ATOM 1881 O O . LYS A 1 222 ? -13.395 15.014 5.809 1.00 63.31 222 LYS A O 1
ATOM 1886 N N . ALA A 1 223 ? -11.561 14.187 4.816 1.00 59.31 223 ALA A N 1
ATOM 1887 C CA . ALA A 1 223 ? -11.535 12.938 5.576 1.00 59.31 223 ALA A CA 1
ATOM 1888 C C . ALA A 1 223 ? -11.260 13.180 7.075 1.00 59.31 223 ALA A C 1
ATOM 1890 O O . ALA A 1 223 ? -11.848 12.525 7.930 1.00 59.31 223 ALA A O 1
ATOM 1891 N N . LEU A 1 224 ? -10.439 14.183 7.409 1.00 59.16 224 LEU A N 1
ATOM 1892 C CA . LEU A 1 224 ? -10.207 14.628 8.789 1.00 59.16 224 LEU A CA 1
ATOM 1893 C C . LEU A 1 224 ? -11.473 15.182 9.465 1.00 59.16 224 LEU A C 1
ATOM 1895 O O . LEU A 1 224 ? -11.618 15.045 10.677 1.00 59.16 224 LEU A O 1
ATOM 1899 N N . ALA A 1 225 ? -12.379 15.815 8.713 1.00 57.94 225 ALA A N 1
ATOM 1900 C CA . ALA A 1 225 ? -13.659 16.291 9.239 1.00 57.94 225 ALA A CA 1
ATOM 1901 C C . ALA A 1 225 ? -14.652 15.140 9.480 1.00 57.94 225 ALA A C 1
ATOM 1903 O O . ALA A 1 225 ? -15.384 15.172 10.464 1.00 57.94 225 ALA A O 1
ATOM 1904 N N . GLU A 1 226 ? -14.641 14.114 8.625 1.00 56.56 226 GLU A N 1
ATOM 1905 C CA . GLU A 1 226 ? -15.462 12.902 8.775 1.00 56.56 226 GLU A CA 1
ATOM 1906 C C . GLU A 1 226 ? -15.016 12.061 9.988 1.00 56.56 226 GLU A C 1
ATOM 1908 O O . GLU A 1 226 ? -15.862 11.627 10.763 1.00 56.56 226 GLU A O 1
ATOM 1913 N N . ASN A 1 227 ? -13.704 11.933 10.235 1.00 52.50 227 ASN A N 1
ATOM 1914 C CA . ASN A 1 227 ? -13.161 11.245 11.420 1.00 52.50 227 ASN A CA 1
ATOM 1915 C C . ASN A 1 227 ? -13.413 11.979 12.755 1.00 52.50 227 ASN A C 1
ATOM 1917 O O . ASN A 1 227 ? -13.212 11.386 13.805 1.00 52.50 227 ASN A O 1
ATOM 1921 N N . LYS A 1 228 ? -13.823 13.257 12.749 1.00 49.72 228 LYS A N 1
ATOM 1922 C CA . LYS A 1 228 ? -14.195 14.001 13.974 1.00 49.72 228 LYS A CA 1
ATOM 1923 C C . LYS A 1 228 ? -15.665 13.830 14.377 1.00 49.72 228 LYS A C 1
ATOM 1925 O O . LYS A 1 228 ? -16.047 14.311 15.440 1.00 49.72 228 LYS A O 1
ATOM 1930 N N . LEU A 1 229 ? -16.491 13.257 13.501 1.00 40.75 229 LEU A N 1
ATOM 1931 C CA . LEU A 1 229 ? -17.943 13.126 13.676 1.00 40.75 229 LEU A CA 1
ATOM 1932 C C . LEU A 1 229 ? -18.381 11.700 14.060 1.00 40.75 229 LEU A C 1
ATOM 1934 O O . LEU A 1 229 ? -19.578 11.475 14.237 1.00 40.75 229 LEU A O 1
ATOM 1938 N N . LEU A 1 230 ? -17.431 10.768 14.159 1.00 39.84 230 LEU A N 1
ATOM 1939 C CA . LEU A 1 230 ? -17.597 9.393 14.636 1.00 39.84 230 LEU A CA 1
ATOM 1940 C C . LEU A 1 230 ? -16.994 9.269 16.036 1.00 39.84 230 LEU A C 1
ATOM 1942 O O . LEU A 1 230 ? -17.586 8.518 16.838 1.00 39.84 230 LEU A O 1
#

Sequence (230 aa):
MIFYFLQIYIFHDQRDTAFYLLQDLAFVPLQVIIVTILIDQIVKYKEQQDNFKKISVVIGAFFTETGVNAIRNLSVFNLNFHEISKNLSVGDSWTDKDYNNAVKEFRESNIIIDSKASDLKLLKKFIFSNRQNILTMFENKTLLEHNNFTDMLWSLYHIYDELNFRDNLYELEEEDFMHLSIDIKRCYQLMVVEWLNYMSHLKKEYPFLYSLAVRKNPFSNKALAENKLL

Solvent-accessible surface area (backbone atoms only — not comparable to full-atom values): 12824 Å² total; per-residue (Å²): 108,74,66,58,55,51,46,37,70,73,69,67,47,62,65,64,52,50,50,52,51,53,52,52,58,68,46,43,65,58,50,53,50,53,51,48,54,52,49,51,51,54,50,52,53,50,51,51,54,56,48,51,55,57,41,52,53,53,54,49,51,44,40,74,77,46,44,43,60,49,51,45,64,49,45,60,24,31,79,50,40,78,68,60,31,65,71,53,62,70,53,95,85,64,47,74,66,51,46,55,49,37,47,49,52,57,71,72,47,89,80,46,48,37,49,82,67,46,64,62,65,59,46,45,52,54,45,62,74,43,43,65,64,57,52,58,52,71,70,37,68,76,43,68,76,37,61,70,65,42,51,28,51,48,36,52,50,47,54,43,54,60,52,66,74,46,92,58,88,87,77,63,56,73,67,56,46,52,51,48,14,52,48,52,42,54,23,43,53,41,48,51,47,53,47,48,55,47,52,52,50,32,48,72,80,36,52,77,59,31,63,56,49,48,76,59,38,62,47,34,75,67,42,56,54,55,68,70,76,111

Mean predicted aligned error: 8.36 Å

InterPro domains:
  IPR059878 MJ1433, N-terminal helical domain [PF27246] (2-42)
  IPR059911 MJ1433, C-terminal helical domain [PF27232] (52-215)

Radius of gyration: 28.06 Å; Cα contacts (8 Å, |Δi|>4): 165; chains: 1; bounding box: 65×41×83 Å

Foldseek 3Di:
DVVLVVVCVPVVDPPVSVVVVVVVVVCVVVVVVVVVVVVVVVVVVVVVVVLVVVLLVLLLVCCVPQLLVLLLLLLLQWPCSVVLLVLVLDDPPDAPVSLVVNLVCLVVDDTFGFLVSDDLVVLLVSLVVCVVVLVVCVVDPSVVVVVLVVVLSVLSVVSNVLSVVDPDPVDDDPVSRVVSRVSSVSNSSSSSNSVSVSLNVCVPPPVPVNVVVSVSHCSDPVVVVVSVVD